Protein AF-A0A973DCL9-F1 (afdb_monomer_lite)

Foldseek 3Di:
DAQQQPLLCVVCVVVVPPVSNVLVVVLRVLVVVVVCVLVPDPDLDPCAVSLVVNLVSLVVNLVVLVPPVVCVVVLVSSLVRLVSSLVRLLVVLPDPNHDLVSSVVSLVVSVVSLCVSPVVCPPVVLVLLQLLLLLLVVVVVEDDDDPPPDPDPDPPPPPPPDPPLPFPDDDPVRSVVSCVVCVVVVVVCVVVSCSHPRDNSSVDPSNSSSVSSVVSSVVSVVVSVVVVVVVVVVVVVD

Radius of gyration: 21.84 Å; chains: 1; bounding box: 60×50×59 Å

Sequence (238 aa):
MNFSAPKLESYFKSTNDSEGIKLLTNLMTSFDNIKNKISILQVPVNVDEKCIDLLTLFKSLNCHLNMDSRLKHSGHKLFSIKNEVLDSLLCLIKLDGISHGIRVEFIKFAFLVLKGTYEDIKFDKLVNDAFIFRFLKKEELIKPGRLVRSRRVPEMHTQINSEKDKSFDPSDDEIEQFFKENRTQFFKLMMSGKAESFKDPMADFNSKKFYHYYLTLEEQRNMMNSSQAEKTYLNVER

pLDDT: mean 77.55, std 16.81, range [32.59, 95.44]

Secondary structure (DSSP, 8-state):
-----HHHHHHHHHHT-HHHHHHHHHHHHHHHHHHHHHHH-SS----HHHHHHHHHHHHHHHHHHHH-HHHHT-HHHHHHHHHHHHHHHHHHHT-TT--HHHHHHHHHHHHHHHHHHSTT--HHHHHHHHHHHHHHHHTT-S--------------------S--------HHHHHHHHHHTHHHHHHHHHTTGGGG---GGGSHHHHHHHHHHHHHHHHHHHHHHHHHHHHHHTT--

Structure (mmCIF, N/CA/C/O backbone):
data_AF-A0A973DCL9-F1
#
_entry.id   AF-A0A973DCL9-F1
#
loop_
_atom_site.group_PDB
_atom_site.id
_atom_site.type_symbol
_atom_site.label_atom_id
_atom_site.label_alt_id
_atom_site.label_comp_id
_atom_site.label_asym_id
_atom_site.label_entity_id
_atom_site.label_seq_id
_atom_site.pdbx_PDB_ins_code
_atom_site.Cartn_x
_atom_site.Cartn_y
_atom_site.Cartn_z
_atom_site.occupancy
_atom_site.B_iso_or_equiv
_atom_site.auth_seq_id
_atom_site.auth_comp_id
_atom_site.auth_asym_id
_atom_site.auth_atom_id
_atom_site.pdbx_PDB_model_num
ATOM 1 N N . MET A 1 1 ? 0.110 -9.093 15.974 1.00 50.56 1 MET A N 1
ATOM 2 C CA . MET A 1 1 ? 0.120 -7.836 15.191 1.00 50.56 1 MET A CA 1
ATOM 3 C C . MET A 1 1 ? -0.025 -6.647 16.129 1.00 50.56 1 MET A C 1
ATOM 5 O O . MET A 1 1 ? -0.857 -6.708 17.029 1.00 50.56 1 MET A O 1
ATOM 9 N N . ASN A 1 2 ? 0.802 -5.614 15.971 1.00 61.59 2 ASN A N 1
ATOM 10 C CA . ASN A 1 2 ? 0.746 -4.374 16.752 1.00 61.59 2 ASN A CA 1
ATOM 11 C C . ASN A 1 2 ? 0.341 -3.227 15.830 1.00 61.59 2 ASN A C 1
ATOM 13 O O . ASN A 1 2 ? 0.657 -3.261 14.644 1.00 61.59 2 ASN A O 1
ATOM 17 N N . PHE A 1 3 ? -0.348 -2.231 16.378 1.00 69.81 3 PHE A N 1
ATOM 18 C CA . PHE A 1 3 ? -0.592 -0.983 15.673 1.00 69.81 3 PHE A CA 1
ATOM 19 C C . PHE A 1 3 ? 0.753 -0.322 15.331 1.00 69.81 3 PHE A C 1
ATOM 21 O O . PHE A 1 3 ? 1.603 -0.162 16.208 1.00 69.81 3 PHE A O 1
ATOM 28 N N . SER A 1 4 ? 0.972 0.008 14.059 1.00 70.81 4 SER A N 1
ATOM 29 C CA . SER A 1 4 ? 2.235 0.577 13.579 1.00 70.81 4 SER A CA 1
ATOM 30 C C . SER A 1 4 ? 2.076 2.088 13.429 1.00 70.81 4 SER A C 1
ATOM 32 O O . SER A 1 4 ? 1.632 2.562 12.387 1.00 70.81 4 SER A O 1
ATOM 34 N N . ALA A 1 5 ? 2.389 2.843 14.487 1.00 75.25 5 ALA A N 1
ATOM 35 C CA . ALA A 1 5 ? 2.323 4.311 14.474 1.00 75.25 5 ALA A CA 1
ATOM 36 C C . ALA A 1 5 ? 3.470 5.086 15.173 1.00 75.25 5 ALA A C 1
ATOM 38 O O . ALA A 1 5 ? 3.241 6.205 15.650 1.00 75.25 5 ALA A O 1
ATOM 39 N N . PRO A 1 6 ? 4.709 4.566 15.270 1.00 75.31 6 PRO A N 1
ATOM 40 C CA . PRO A 1 6 ? 5.781 5.282 15.960 1.00 75.31 6 PRO A CA 1
ATOM 41 C C . PRO A 1 6 ? 6.155 6.619 15.291 1.00 75.31 6 PRO A C 1
ATOM 43 O O . PRO A 1 6 ? 6.503 7.576 15.991 1.00 75.31 6 PRO A O 1
ATOM 46 N N . LYS A 1 7 ? 6.075 6.748 13.958 1.00 79.88 7 LYS A N 1
ATOM 47 C CA . LYS A 1 7 ? 6.357 8.023 13.274 1.00 79.88 7 LYS A CA 1
ATOM 48 C C . LYS A 1 7 ? 5.176 8.980 13.333 1.00 79.88 7 LYS A C 1
ATOM 50 O O . LYS A 1 7 ? 5.409 10.184 13.406 1.00 79.88 7 LYS A O 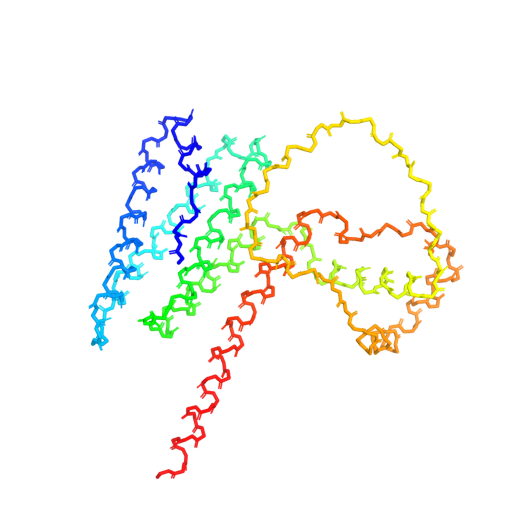1
ATOM 55 N N . LEU A 1 8 ? 3.941 8.481 13.335 1.00 81.38 8 LEU A N 1
ATOM 56 C CA . LEU A 1 8 ? 2.739 9.269 13.635 1.00 81.38 8 LEU A CA 1
ATOM 57 C C . LEU A 1 8 ? 2.839 9.914 15.025 1.00 81.38 8 LEU A C 1
ATOM 59 O O . LEU A 1 8 ? 2.632 11.119 15.166 1.00 81.38 8 LEU A O 1
ATOM 63 N N . GLU A 1 9 ? 3.236 9.143 16.040 1.00 84.06 9 GLU A N 1
ATOM 64 C CA . GLU A 1 9 ? 3.462 9.668 17.389 1.00 84.06 9 GLU A CA 1
ATOM 65 C C . GLU A 1 9 ? 4.573 10.716 17.423 1.00 84.06 9 GLU A C 1
ATOM 67 O O . GLU A 1 9 ? 4.390 11.807 17.967 1.00 84.06 9 GLU A O 1
ATOM 72 N N . SER A 1 10 ? 5.733 10.388 16.845 1.00 84.81 10 SER A N 1
ATOM 73 C CA . SER A 1 10 ? 6.873 11.304 16.776 1.00 84.81 10 SER A CA 1
ATOM 74 C C . SER A 1 10 ? 6.497 12.602 16.058 1.00 84.81 10 SER A C 1
ATOM 76 O O . SER A 1 10 ? 6.871 13.687 16.505 1.00 84.81 10 SER A O 1
ATOM 78 N N . TYR A 1 11 ? 5.700 12.503 14.990 1.00 84.75 11 TYR A N 1
ATOM 79 C CA . TYR A 1 11 ? 5.198 13.648 14.250 1.00 84.75 11 TYR A CA 1
ATOM 80 C C . TYR A 1 11 ? 4.388 14.584 15.141 1.00 84.75 11 TYR A C 1
ATOM 82 O O . TYR A 1 11 ? 4.798 15.733 15.314 1.00 84.75 11 TYR A O 1
ATOM 90 N N . PHE A 1 12 ? 3.293 14.102 15.728 1.00 84.94 12 PHE A N 1
ATOM 91 C CA . PHE A 1 12 ? 2.392 14.960 16.493 1.00 84.94 12 PHE A CA 1
ATOM 92 C C . PHE A 1 12 ? 3.042 15.519 17.764 1.00 84.94 12 PHE A C 1
ATOM 94 O O . PHE A 1 12 ? 2.808 16.675 18.115 1.00 84.94 12 PHE A O 1
ATOM 101 N N . LYS A 1 13 ? 3.936 14.748 18.402 1.00 84.62 13 LYS A N 1
ATOM 102 C CA . LYS A 1 13 ? 4.776 15.236 19.509 1.00 84.62 13 LYS A CA 1
ATOM 103 C C . LYS A 1 13 ? 5.713 16.360 19.049 1.00 84.62 13 LYS A C 1
ATOM 105 O O . LYS A 1 13 ? 5.848 17.358 19.743 1.00 84.62 13 LYS A O 1
ATOM 110 N N . SER A 1 14 ? 6.328 16.239 17.867 1.00 83.81 14 SER A N 1
ATOM 111 C CA . SER A 1 14 ? 7.246 17.262 17.333 1.00 83.81 14 SER A CA 1
ATOM 112 C C . SER A 1 14 ? 6.558 18.562 16.907 1.00 83.81 14 SER A C 1
ATOM 114 O O . SER A 1 14 ? 7.201 19.608 16.865 1.00 83.81 14 SER A O 1
ATOM 116 N N . THR A 1 15 ? 5.268 18.511 16.568 1.00 80.69 15 THR A N 1
ATOM 117 C CA . THR A 1 15 ? 4.502 19.666 16.077 1.00 80.69 15 THR A CA 1
ATOM 118 C C . THR A 1 15 ? 3.613 20.311 17.138 1.00 80.69 15 THR A C 1
ATOM 120 O O . THR A 1 15 ? 2.936 21.289 16.815 1.00 80.69 15 THR A O 1
ATOM 123 N N . ASN A 1 16 ? 3.614 19.789 18.375 1.00 81.00 16 ASN A N 1
ATOM 124 C CA . ASN A 1 16 ? 2.695 20.171 19.456 1.00 81.00 16 ASN A CA 1
ATOM 125 C C . ASN A 1 16 ? 1.224 20.209 18.998 1.00 81.00 16 ASN A C 1
ATOM 127 O O . ASN A 1 16 ? 0.438 21.048 19.436 1.00 81.00 16 ASN A O 1
ATOM 131 N N . ASP A 1 17 ? 0.857 19.315 18.080 1.00 84.81 17 ASP A N 1
ATOM 132 C CA . ASP A 1 17 ? -0.476 19.254 17.490 1.00 84.81 17 ASP A CA 1
ATOM 133 C C . ASP A 1 17 ? -1.425 18.507 18.433 1.00 84.81 17 ASP A C 1
ATOM 135 O O . ASP A 1 17 ? -1.551 17.285 18.380 1.00 84.81 17 ASP A O 1
ATOM 139 N N . SER A 1 18 ? -2.061 19.248 19.342 1.00 86.38 18 SER A N 1
ATOM 140 C CA . SER A 1 18 ? -2.923 18.684 20.386 1.00 86.38 18 SER A CA 1
ATOM 141 C C . SER A 1 18 ? -4.104 17.884 19.827 1.00 86.38 18 SER A C 1
ATOM 143 O O . SER A 1 18 ? -4.483 16.866 20.412 1.00 86.38 18 SER A O 1
ATOM 145 N N . GLU A 1 19 ? -4.659 18.298 18.687 1.00 87.44 19 GLU A N 1
ATOM 146 C CA . GLU A 1 19 ? -5.751 17.596 18.015 1.00 87.44 19 GLU A CA 1
ATOM 147 C C . GLU A 1 19 ? -5.263 16.284 17.393 1.00 87.44 19 GLU A C 1
ATOM 149 O O . GLU A 1 19 ? -5.849 15.227 17.639 1.00 87.44 19 GLU A O 1
ATOM 154 N N . GLY A 1 20 ? -4.133 16.322 16.683 1.00 85.75 20 GLY A N 1
ATOM 155 C CA . GLY A 1 20 ? -3.483 15.132 16.140 1.00 85.75 20 GLY A CA 1
ATOM 156 C C . GLY A 1 20 ? -3.075 14.117 17.217 1.00 85.75 20 GLY A C 1
ATOM 157 O O . GLY A 1 20 ? -3.343 12.922 17.073 1.00 85.75 20 GLY A O 1
ATOM 158 N N . ILE A 1 21 ? -2.513 14.585 18.341 1.00 86.56 21 ILE A N 1
ATOM 159 C CA . ILE A 1 21 ? -2.184 13.744 19.509 1.00 86.56 21 ILE A CA 1
ATOM 160 C C . ILE A 1 21 ? -3.449 13.068 20.054 1.00 86.56 21 ILE A C 1
ATOM 162 O O . ILE A 1 21 ? -3.443 11.861 20.313 1.00 86.56 21 ILE A O 1
ATOM 166 N N . LYS A 1 22 ? -4.543 13.823 20.216 1.00 90.00 22 LYS A N 1
ATOM 167 C CA . LYS A 1 22 ? -5.816 13.297 20.727 1.00 90.00 22 LYS A CA 1
ATOM 168 C C . LYS A 1 22 ? -6.405 12.244 19.788 1.00 90.00 22 LYS A C 1
ATOM 170 O O . LYS A 1 22 ? -6.812 11.179 20.252 1.00 90.00 22 LYS A O 1
ATOM 175 N N . LEU A 1 23 ? -6.420 12.513 18.481 1.00 89.06 23 LEU A N 1
ATOM 176 C CA . LEU A 1 23 ? -6.890 11.566 17.467 1.00 89.06 23 LEU A CA 1
ATOM 177 C C . LEU A 1 23 ? -6.081 10.268 17.501 1.00 89.06 23 LEU A C 1
ATOM 179 O O . LEU A 1 23 ? -6.668 9.188 17.552 1.00 89.06 23 LEU A O 1
ATOM 183 N N . LEU A 1 24 ? -4.750 10.367 17.531 1.00 87.38 24 LEU A N 1
ATOM 184 C CA . LEU A 1 24 ? -3.876 9.199 17.564 1.00 87.38 24 LEU A CA 1
ATOM 185 C C . LEU A 1 24 ? -4.068 8.375 18.843 1.00 87.38 24 LEU A C 1
ATOM 187 O O . LEU A 1 24 ? -4.201 7.157 18.771 1.00 87.38 24 LEU A O 1
ATOM 191 N N . THR A 1 25 ? -4.158 9.034 19.998 1.00 87.00 25 THR A N 1
ATOM 192 C CA . THR A 1 25 ? -4.368 8.362 21.292 1.00 87.00 25 THR A CA 1
ATOM 193 C C . THR A 1 25 ? -5.691 7.593 21.314 1.00 87.00 25 THR A C 1
ATOM 195 O O . THR A 1 25 ? -5.734 6.430 21.724 1.00 87.00 25 THR A O 1
ATOM 198 N N . ASN A 1 26 ? -6.770 8.212 20.821 1.00 89.06 26 ASN A N 1
ATOM 199 C CA . ASN A 1 26 ? -8.079 7.566 20.719 1.00 89.06 26 ASN A CA 1
ATOM 200 C C . ASN A 1 26 ? -8.044 6.360 19.776 1.00 89.06 26 ASN A C 1
ATOM 202 O O . ASN A 1 26 ? -8.653 5.328 20.063 1.00 89.06 26 ASN A O 1
ATOM 206 N N . LEU A 1 27 ? -7.322 6.486 18.662 1.00 89.69 27 LEU A N 1
ATOM 207 C CA . LEU A 1 27 ? -7.183 5.438 17.661 1.00 89.69 27 LEU A CA 1
ATOM 208 C C . LEU A 1 27 ? -6.406 4.241 18.229 1.00 89.69 27 LEU A C 1
ATOM 210 O O . LEU A 1 27 ? -6.905 3.118 18.164 1.00 89.69 27 LEU A O 1
ATOM 214 N N . MET A 1 28 ? -5.256 4.478 18.865 1.00 87.50 28 MET A N 1
ATOM 215 C CA . MET A 1 28 ? -4.457 3.437 19.524 1.00 87.50 28 MET A CA 1
ATOM 216 C C . MET A 1 28 ? -5.263 2.698 20.596 1.00 87.50 28 MET A C 1
ATOM 218 O O . MET A 1 28 ? -5.363 1.474 20.568 1.00 87.50 28 MET A O 1
ATOM 222 N N . THR A 1 29 ? -5.924 3.448 21.482 1.00 87.31 29 THR A N 1
ATOM 223 C CA . THR A 1 29 ? -6.753 2.878 22.555 1.00 87.31 29 THR A CA 1
ATOM 224 C C . THR A 1 29 ? -7.887 2.019 21.987 1.00 87.31 29 THR A C 1
ATOM 226 O O . THR A 1 29 ? -8.167 0.927 22.480 1.00 87.31 29 THR A O 1
ATOM 229 N N . SER A 1 30 ? -8.541 2.489 20.922 1.00 86.81 30 SER A N 1
ATOM 230 C CA . SER A 1 30 ? -9.629 1.757 20.264 1.00 86.81 30 SER A CA 1
ATOM 231 C C . SER A 1 30 ? -9.131 0.485 19.576 1.00 86.81 30 SER A C 1
ATOM 233 O O . SER A 1 30 ? -9.778 -0.558 19.688 1.00 86.81 30 SER A O 1
ATOM 235 N N . PHE A 1 31 ? -7.969 0.540 18.919 1.00 86.62 31 PHE A N 1
ATOM 236 C CA . PHE A 1 31 ? -7.334 -0.627 18.308 1.00 86.62 31 PHE A CA 1
ATOM 237 C C . PHE A 1 31 ? -7.015 -1.699 19.357 1.00 86.62 31 PHE A C 1
ATOM 239 O O . PHE A 1 31 ? -7.420 -2.852 19.196 1.00 86.62 31 PHE A O 1
ATOM 246 N N . ASP A 1 32 ? -6.352 -1.322 20.454 1.00 85.19 32 ASP A N 1
ATOM 247 C CA . ASP A 1 32 ? -5.985 -2.258 21.520 1.00 85.19 32 ASP A CA 1
ATOM 248 C C . ASP A 1 32 ? -7.223 -2.872 22.178 1.00 85.19 32 ASP A C 1
ATOM 250 O O . ASP A 1 32 ? -7.272 -4.079 22.418 1.00 85.19 32 ASP A O 1
ATOM 254 N N . ASN A 1 33 ? -8.278 -2.080 22.381 1.00 85.62 33 ASN A N 1
ATOM 255 C CA . ASN A 1 33 ? -9.552 -2.574 22.899 1.00 85.62 33 ASN A CA 1
ATOM 256 C C . ASN A 1 33 ? -10.195 -3.630 21.988 1.00 85.62 33 ASN A C 1
ATOM 258 O O . ASN A 1 33 ? -10.719 -4.628 22.490 1.00 85.62 33 ASN A O 1
ATOM 262 N N . ILE A 1 34 ? -10.176 -3.434 20.666 1.00 84.25 34 ILE A N 1
ATOM 263 C CA . ILE A 1 34 ? -10.719 -4.404 19.703 1.00 84.25 34 ILE A CA 1
ATOM 264 C C . ILE A 1 34 ? -9.850 -5.660 19.676 1.00 84.25 34 ILE A C 1
ATOM 266 O O . ILE A 1 34 ? -10.368 -6.764 19.850 1.00 84.25 34 ILE A O 1
ATOM 270 N N . LYS A 1 35 ? -8.530 -5.497 19.544 1.00 83.06 35 LYS A N 1
ATOM 271 C CA . LYS A 1 35 ? -7.568 -6.603 19.534 1.00 83.06 35 LYS A CA 1
ATOM 272 C C . LYS A 1 35 ? -7.686 -7.466 20.791 1.00 83.06 35 LYS A C 1
ATOM 274 O O . LYS A 1 35 ? -7.737 -8.691 20.686 1.00 83.06 35 LYS A O 1
ATOM 279 N N . ASN A 1 36 ? -7.784 -6.848 21.967 1.00 83.19 36 ASN A N 1
ATOM 280 C CA . ASN A 1 36 ? -7.932 -7.562 23.232 1.00 83.19 36 ASN A CA 1
ATOM 281 C C . ASN A 1 36 ? -9.277 -8.293 23.303 1.00 83.19 36 ASN A C 1
ATOM 283 O O . ASN A 1 36 ? -9.312 -9.457 23.690 1.00 83.19 36 ASN A O 1
ATOM 287 N N . LYS A 1 37 ? -10.382 -7.662 22.879 1.00 81.00 37 LYS A N 1
ATOM 288 C CA . LYS A 1 37 ? -11.709 -8.306 22.885 1.00 81.00 37 LYS A CA 1
ATOM 289 C C . LYS A 1 37 ? -11.774 -9.531 21.979 1.00 81.00 37 LYS A C 1
ATOM 291 O O . LYS A 1 37 ? -12.338 -10.536 22.392 1.00 81.00 37 LYS A O 1
ATOM 296 N N . ILE A 1 38 ? -11.170 -9.449 20.797 1.00 79.56 38 ILE A N 1
ATOM 297 C CA . ILE A 1 38 ? -11.054 -10.576 19.864 1.00 79.56 38 ILE A CA 1
ATOM 298 C C . ILE A 1 38 ? -10.168 -11.684 20.456 1.00 79.56 38 ILE A C 1
ATOM 300 O O . ILE A 1 38 ? -10.488 -12.858 20.326 1.00 79.56 38 ILE A O 1
ATOM 304 N N . SER A 1 39 ? -9.073 -11.323 21.134 1.00 75.62 39 SER A N 1
ATOM 305 C CA . SER A 1 39 ? -8.103 -12.300 21.658 1.00 75.62 39 SER A CA 1
ATOM 306 C C . SER A 1 39 ? -8.568 -13.031 22.925 1.00 75.62 39 SER A C 1
ATOM 308 O O . SER A 1 39 ? -8.162 -14.166 23.154 1.00 75.62 39 SER A O 1
ATOM 310 N N . ILE A 1 40 ? -9.370 -12.384 23.780 1.00 69.06 40 ILE A N 1
ATOM 311 C CA . ILE A 1 40 ? -9.738 -12.902 25.113 1.00 69.06 40 ILE A CA 1
ATOM 312 C C . ILE A 1 40 ? -10.982 -13.803 25.061 1.00 69.06 40 ILE A C 1
ATOM 314 O O . ILE A 1 40 ? -11.144 -14.680 25.908 1.00 69.06 40 ILE A O 1
ATOM 318 N N . LEU A 1 41 ? -11.878 -13.602 24.093 1.00 56.88 41 LEU A N 1
ATOM 319 C CA . LEU A 1 41 ? -13.184 -14.257 24.073 1.00 56.88 41 LEU A CA 1
ATOM 320 C C . LEU A 1 41 ? -13.235 -15.316 22.963 1.00 56.88 41 LEU A C 1
ATOM 322 O O . LEU A 1 41 ? -13.304 -14.993 21.786 1.00 56.88 41 LEU A O 1
ATOM 326 N N . GLN A 1 42 ? -13.270 -16.597 23.353 1.00 55.16 42 GLN A N 1
ATOM 327 C CA . GLN A 1 42 ? -13.531 -17.744 22.459 1.00 55.16 42 GLN A CA 1
ATOM 328 C C . GLN A 1 42 ? -14.963 -17.756 21.873 1.00 55.16 42 GLN A C 1
ATOM 330 O O . GLN A 1 42 ? -15.331 -18.667 21.135 1.00 55.16 42 GLN A O 1
ATOM 335 N N . VAL A 1 43 ? -15.781 -16.754 22.206 1.00 56.28 43 VAL A N 1
ATOM 336 C CA . VAL A 1 43 ? -17.146 -16.545 21.709 1.00 56.28 43 VAL A CA 1
ATOM 337 C C . VAL A 1 43 ? -17.111 -15.360 20.741 1.00 56.28 43 VAL A C 1
ATOM 339 O O . VAL A 1 43 ? -16.453 -14.371 21.065 1.00 56.28 43 VAL A O 1
ATOM 342 N N . PRO A 1 44 ? -17.808 -15.396 19.589 1.00 56.94 44 PRO A N 1
ATOM 343 C CA . PRO A 1 44 ? -17.839 -14.273 18.657 1.00 56.94 44 PRO A CA 1
ATOM 344 C C . PRO A 1 44 ? -18.427 -13.029 19.335 1.00 56.94 44 PRO A C 1
ATOM 346 O O . PRO A 1 44 ? -19.637 -12.898 19.515 1.00 56.94 44 PRO A O 1
ATOM 349 N N . VAL A 1 45 ? -17.551 -12.109 19.735 1.00 63.34 45 VAL A N 1
ATOM 350 C CA . VAL A 1 45 ? -17.938 -10.801 20.258 1.00 63.34 45 VAL A CA 1
ATOM 351 C C . VAL A 1 45 ? -18.246 -9.914 19.073 1.00 63.34 45 VAL A C 1
ATOM 353 O O . VAL A 1 45 ? -17.371 -9.655 18.249 1.00 63.34 45 VAL A O 1
ATOM 356 N N . ASN A 1 46 ? -19.467 -9.391 19.015 1.00 70.75 46 ASN A N 1
ATOM 357 C CA . ASN A 1 46 ? -19.772 -8.338 18.064 1.00 70.75 46 ASN A CA 1
ATOM 358 C C . ASN A 1 46 ? -18.947 -7.083 18.424 1.00 70.75 46 ASN A C 1
ATOM 360 O O . ASN A 1 46 ? -19.146 -6.443 19.463 1.00 70.75 46 ASN A O 1
ATOM 364 N N . VAL A 1 47 ? -17.963 -6.772 17.580 1.00 81.50 47 VAL A N 1
ATOM 365 C CA . VAL A 1 47 ? -17.105 -5.584 17.681 1.00 81.50 47 VAL A CA 1
ATOM 366 C C . VAL A 1 47 ? -17.429 -4.550 16.604 1.00 81.50 47 VAL A C 1
ATOM 368 O O . VAL A 1 47 ? -16.710 -3.561 16.495 1.00 81.50 47 VAL A O 1
ATOM 371 N N . ASP A 1 48 ? -18.520 -4.735 15.859 1.00 82.19 48 ASP A N 1
ATOM 372 C CA . ASP A 1 48 ? -18.832 -3.972 14.654 1.00 82.19 48 ASP A CA 1
ATOM 373 C C . ASP A 1 48 ? -18.913 -2.467 14.914 1.00 82.19 48 ASP A C 1
ATOM 375 O O . ASP A 1 48 ? -18.229 -1.693 14.250 1.00 82.19 48 ASP A O 1
ATOM 379 N N . GLU A 1 49 ? -19.653 -2.047 15.942 1.00 83.31 49 GLU A N 1
ATOM 380 C CA . GLU A 1 49 ? -19.748 -0.632 16.333 1.00 83.31 49 GLU A CA 1
ATOM 381 C C . GLU A 1 49 ? -18.369 -0.026 16.631 1.00 83.31 49 GLU A C 1
ATOM 383 O O . GLU A 1 49 ? -18.031 1.043 16.133 1.00 83.31 49 GLU A O 1
ATOM 388 N N . LYS A 1 50 ? -17.509 -0.760 17.350 1.00 87.06 50 LYS A N 1
ATOM 389 C CA . LYS A 1 50 ? -16.151 -0.291 17.674 1.00 87.06 50 LYS A CA 1
ATOM 390 C C . LYS A 1 50 ? -15.277 -0.205 16.432 1.00 87.06 50 LYS A C 1
ATOM 392 O O . LYS A 1 50 ? -14.433 0.680 16.330 1.00 87.06 50 LYS A O 1
ATOM 397 N N . CYS A 1 51 ? -15.454 -1.129 15.494 1.00 87.88 51 CYS A N 1
ATOM 398 C CA . CYS A 1 51 ? -14.755 -1.090 14.221 1.00 87.88 51 CYS A CA 1
ATOM 399 C C . CYS A 1 51 ? -15.236 0.082 13.347 1.00 87.88 51 CYS A C 1
ATOM 401 O O . CYS A 1 51 ? -14.413 0.683 12.659 1.00 87.88 51 CYS A O 1
ATOM 403 N N . ILE A 1 52 ? -16.523 0.447 13.395 1.00 87.81 52 ILE A N 1
ATOM 404 C CA . ILE A 1 52 ? -17.071 1.633 12.714 1.00 87.81 52 ILE A CA 1
ATOM 405 C C . ILE A 1 52 ? -16.497 2.919 13.322 1.00 87.81 52 ILE A C 1
ATOM 407 O O . ILE A 1 52 ? -16.030 3.793 12.583 1.00 87.81 52 ILE A O 1
ATOM 411 N N . ASP A 1 53 ? -16.463 3.019 14.651 1.00 88.94 53 ASP A N 1
ATOM 412 C CA . ASP A 1 53 ? -15.839 4.145 15.353 1.00 88.94 53 ASP A CA 1
ATOM 413 C C . ASP A 1 53 ? -14.359 4.261 14.980 1.00 88.94 53 ASP A C 1
ATOM 415 O O . ASP A 1 53 ? -13.868 5.338 14.635 1.00 88.94 53 ASP A O 1
ATOM 419 N N . LEU A 1 54 ? -13.652 3.129 14.957 1.00 90.44 54 LEU A N 1
ATOM 420 C CA . LEU A 1 54 ? -12.250 3.081 14.570 1.00 90.44 54 LEU A CA 1
ATOM 421 C C . LEU A 1 54 ? -12.044 3.523 13.116 1.00 90.44 54 LEU A C 1
ATOM 423 O O . LEU A 1 54 ? -11.164 4.340 12.849 1.00 90.44 54 LEU A O 1
ATOM 427 N N . LEU A 1 55 ? -12.872 3.057 12.177 1.00 92.06 55 LEU A N 1
ATOM 428 C CA . LEU A 1 55 ? -12.827 3.507 10.782 1.00 92.06 55 LEU A CA 1
ATOM 429 C C . LEU A 1 55 ? -13.044 5.022 10.675 1.00 92.06 55 LEU A C 1
ATOM 431 O O . LEU A 1 55 ? -12.386 5.692 9.877 1.00 92.06 55 LEU A O 1
ATOM 435 N N . THR A 1 56 ? -13.940 5.571 11.492 1.00 92.81 56 THR A N 1
ATOM 436 C CA . THR A 1 56 ? -14.191 7.014 11.561 1.00 92.81 56 THR A CA 1
ATOM 437 C C . THR A 1 56 ? -12.961 7.761 12.072 1.00 92.81 56 THR A C 1
ATOM 439 O O . THR A 1 56 ? -12.565 8.755 11.466 1.00 92.81 56 THR A O 1
ATOM 442 N N . LEU A 1 57 ? -12.280 7.248 13.102 1.00 92.81 57 LEU A N 1
ATOM 443 C CA . LEU A 1 57 ? -11.016 7.813 13.590 1.00 92.81 57 LEU A CA 1
ATOM 444 C C . LEU A 1 57 ? -9.923 7.798 12.513 1.00 92.81 57 LEU A C 1
ATOM 446 O O . LEU A 1 57 ? -9.231 8.800 12.338 1.00 92.81 57 LEU A O 1
ATOM 450 N N . PHE A 1 58 ? -9.798 6.713 11.746 1.00 92.81 58 PHE A N 1
ATOM 451 C CA . PHE A 1 58 ? -8.865 6.644 10.616 1.00 92.81 58 PHE A CA 1
ATOM 452 C C . PHE A 1 58 ? -9.185 7.660 9.519 1.00 92.81 58 PHE A C 1
ATOM 454 O O . PHE A 1 58 ? -8.276 8.311 8.998 1.00 92.81 58 PHE A O 1
ATOM 461 N N . LYS A 1 59 ? -10.466 7.822 9.169 1.00 93.88 59 LYS A N 1
ATOM 462 C CA . LYS A 1 59 ? -10.918 8.829 8.199 1.00 93.88 59 LYS A CA 1
ATOM 463 C C . LYS A 1 59 ? -10.587 10.239 8.680 1.00 93.88 59 LYS A C 1
ATOM 465 O O . LYS A 1 59 ? -9.974 10.996 7.929 1.00 93.88 59 LYS A O 1
ATOM 470 N N . SER A 1 60 ? -10.907 10.558 9.933 1.00 92.06 60 SER A N 1
ATOM 471 C CA . SER A 1 60 ? -10.598 11.853 10.548 1.00 92.06 60 SER A CA 1
ATOM 472 C C . SER A 1 60 ? -9.097 12.127 10.581 1.00 92.06 60 SER A C 1
ATOM 474 O O . SER A 1 60 ? -8.666 13.194 10.152 1.00 92.06 60 SER A O 1
ATOM 476 N N . LEU A 1 61 ? -8.286 11.144 10.985 1.00 90.56 61 LEU A N 1
ATOM 477 C CA . LEU A 1 61 ? -6.827 11.250 10.961 1.00 90.56 61 LEU A CA 1
ATOM 478 C C . LEU A 1 61 ? -6.311 11.515 9.540 1.00 90.56 61 LEU A C 1
ATOM 480 O O . LEU A 1 61 ? -5.492 12.404 9.324 1.00 90.56 61 LEU A O 1
ATOM 484 N N . ASN A 1 62 ? -6.803 10.773 8.548 1.00 90.69 62 ASN A N 1
ATOM 485 C CA . ASN A 1 62 ? -6.388 10.942 7.160 1.00 90.69 62 ASN A CA 1
ATOM 486 C C . ASN A 1 62 ? -6.746 12.330 6.606 1.00 90.69 62 ASN A C 1
ATOM 488 O O . ASN A 1 62 ? -5.924 12.924 5.903 1.00 90.69 62 ASN A O 1
ATOM 492 N N . CYS A 1 63 ? -7.935 12.843 6.937 1.00 89.62 63 CYS A N 1
ATOM 493 C CA . CYS A 1 63 ? -8.368 14.198 6.601 1.00 89.62 63 CYS A CA 1
ATOM 494 C C . CYS A 1 63 ? -7.480 15.252 7.267 1.00 89.62 63 CYS A C 1
ATOM 496 O O . CYS A 1 63 ? -6.982 16.135 6.573 1.00 89.62 63 CYS A O 1
ATOM 498 N N . HIS A 1 64 ? -7.217 15.116 8.569 1.00 88.62 64 HIS A N 1
ATOM 499 C CA . HIS A 1 64 ? -6.337 16.014 9.322 1.00 88.62 64 HIS A CA 1
ATOM 500 C C . HIS A 1 64 ? -4.948 16.107 8.683 1.00 88.62 64 HIS A C 1
ATOM 502 O O . HIS A 1 64 ? -4.472 17.189 8.346 1.00 88.62 64 HIS A O 1
ATOM 508 N N . LEU A 1 65 ? -4.344 14.953 8.380 1.00 87.12 65 LEU A N 1
ATOM 509 C CA . LEU A 1 65 ? -3.047 14.873 7.703 1.00 87.12 65 LEU A CA 1
ATOM 510 C C . LEU A 1 65 ? -3.055 15.512 6.303 1.00 87.12 65 LEU A C 1
ATOM 512 O O . LEU A 1 65 ? -2.042 16.057 5.876 1.00 87.12 65 LEU A O 1
ATOM 516 N N . ASN A 1 66 ? -4.177 15.443 5.578 1.00 85.38 66 ASN A N 1
ATOM 517 C CA . ASN A 1 66 ? -4.322 16.073 4.260 1.00 85.38 66 ASN A CA 1
ATOM 518 C C . ASN A 1 66 ? -4.524 17.592 4.342 1.00 85.38 66 ASN A C 1
ATOM 520 O O . ASN A 1 66 ? -4.251 18.294 3.366 1.00 85.38 66 ASN A O 1
ATOM 524 N N . MET A 1 67 ? -5.034 18.104 5.462 1.00 85.38 67 MET A N 1
ATOM 525 C CA . MET A 1 67 ? -5.238 19.537 5.675 1.00 85.38 67 MET A CA 1
ATOM 526 C C . MET A 1 67 ? -4.005 20.225 6.263 1.00 85.38 67 MET A C 1
ATOM 528 O O . MET A 1 67 ? -3.810 21.411 5.999 1.00 85.38 67 MET A O 1
ATOM 532 N N . ASP A 1 68 ? -3.144 19.497 6.981 1.00 80.94 68 ASP A N 1
ATOM 533 C CA . ASP A 1 68 ? -1.934 20.068 7.574 1.00 80.94 68 ASP A CA 1
ATOM 534 C C . ASP A 1 68 ? -0.958 20.561 6.491 1.00 80.94 68 ASP A C 1
ATOM 536 O O . ASP A 1 68 ? -0.260 19.801 5.809 1.00 80.94 68 ASP A O 1
ATOM 540 N N . SER A 1 69 ? -0.897 21.883 6.334 1.00 71.62 69 SER A N 1
ATOM 541 C CA . SER A 1 69 ? -0.040 22.544 5.355 1.00 71.62 69 SER A CA 1
ATOM 542 C C . SER A 1 69 ? 1.441 22.265 5.608 1.00 71.62 69 SER A C 1
ATOM 544 O O . SER A 1 69 ? 2.204 22.178 4.645 1.00 71.62 69 SER A O 1
ATOM 546 N N . ARG A 1 70 ? 1.861 22.034 6.861 1.00 72.44 70 ARG A N 1
ATOM 547 C CA . ARG A 1 70 ? 3.260 21.730 7.213 1.00 72.44 70 ARG A CA 1
ATOM 548 C C . ARG A 1 70 ? 3.710 20.409 6.595 1.00 72.44 70 ARG A C 1
ATOM 550 O O . ARG A 1 70 ? 4.857 20.286 6.170 1.00 72.44 70 ARG A O 1
ATOM 557 N N . LEU A 1 71 ? 2.797 19.443 6.491 1.00 70.06 71 LEU A N 1
ATOM 558 C CA . LEU A 1 71 ? 3.054 18.168 5.828 1.00 70.06 71 LEU A CA 1
ATOM 559 C C . LEU A 1 71 ? 3.111 18.306 4.310 1.00 70.06 71 LEU A C 1
ATOM 561 O O . LEU A 1 71 ? 3.969 17.686 3.687 1.00 70.06 71 LEU A O 1
ATOM 565 N N . LYS A 1 72 ? 2.277 19.165 3.713 1.00 66.31 72 LYS A N 1
ATOM 566 C CA . LYS A 1 72 ? 2.322 19.421 2.261 1.00 66.31 72 LYS A CA 1
ATOM 567 C C . LYS A 1 72 ? 3.673 19.970 1.803 1.00 66.31 72 LYS A C 1
ATOM 569 O O . LYS A 1 72 ? 4.146 19.609 0.733 1.00 66.31 72 LYS A O 1
ATOM 574 N N . HIS A 1 73 ? 4.317 20.794 2.632 1.00 61.53 73 HIS A N 1
ATOM 575 C CA . HIS A 1 73 ? 5.643 21.354 2.340 1.00 61.53 73 HIS A CA 1
ATOM 576 C C . HIS A 1 73 ? 6.778 20.337 2.559 1.00 61.53 73 HIS A C 1
ATOM 578 O O . HIS A 1 73 ? 7.886 20.528 2.067 1.00 61.53 73 HIS A O 1
ATOM 584 N N . SER A 1 74 ? 6.509 19.236 3.268 1.00 67.56 74 SER A N 1
ATOM 585 C CA . SER A 1 74 ? 7.456 18.155 3.539 1.00 67.56 74 SER A CA 1
ATOM 586 C C . SER A 1 74 ? 6.929 16.838 2.966 1.00 67.56 74 SER A C 1
ATOM 588 O O . SER A 1 74 ? 6.566 15.918 3.703 1.00 67.56 74 SER A O 1
ATOM 590 N N . GLY A 1 75 ? 6.895 16.742 1.631 1.00 69.44 75 GLY A N 1
ATOM 591 C CA . GLY A 1 75 ? 6.326 15.594 0.911 1.00 69.44 75 GLY A CA 1
ATOM 592 C C . GLY A 1 75 ? 6.849 14.236 1.398 1.00 69.44 75 GLY A C 1
ATOM 593 O O . GLY A 1 75 ? 6.065 13.316 1.610 1.00 69.44 75 GLY A O 1
ATOM 594 N N . HIS A 1 76 ? 8.146 14.128 1.708 1.00 74.62 76 HIS A N 1
ATOM 595 C CA . HIS A 1 76 ? 8.734 12.900 2.261 1.00 74.62 76 HIS A CA 1
ATOM 596 C C . HIS A 1 76 ? 8.184 12.534 3.656 1.00 74.62 76 HIS A C 1
ATOM 598 O O . HIS A 1 76 ? 7.990 11.357 3.968 1.00 74.62 76 HIS A O 1
ATOM 604 N N . LYS A 1 77 ? 7.912 13.527 4.515 1.00 78.31 77 LYS A N 1
ATOM 605 C CA . LYS A 1 77 ? 7.363 13.301 5.861 1.00 78.31 77 LYS A CA 1
ATOM 606 C C . LYS A 1 77 ? 5.896 12.881 5.786 1.00 78.31 77 LYS A C 1
ATOM 608 O O . LYS A 1 77 ? 5.527 11.902 6.430 1.00 78.31 77 LYS A O 1
ATOM 613 N N . LEU A 1 78 ? 5.096 13.560 4.958 1.00 79.75 78 LEU A N 1
ATOM 614 C CA . LEU A 1 78 ? 3.704 13.183 4.688 1.00 79.75 78 LEU A CA 1
ATOM 615 C C . LEU A 1 78 ? 3.620 11.750 4.158 1.00 79.75 78 LEU A C 1
ATOM 617 O O . LEU A 1 78 ? 2.867 10.939 4.688 1.00 79.75 78 LEU A O 1
ATOM 621 N N . PHE A 1 79 ? 4.455 11.424 3.174 1.00 82.56 79 PHE A N 1
ATOM 622 C CA . PHE A 1 79 ? 4.537 10.094 2.589 1.00 82.56 79 PHE A CA 1
ATOM 623 C C . PHE A 1 79 ? 4.871 9.016 3.631 1.00 82.56 79 PHE A C 1
ATOM 625 O O . PHE A 1 79 ? 4.183 8.000 3.730 1.00 82.56 79 PHE A O 1
ATOM 632 N N . SER A 1 80 ? 5.883 9.248 4.477 1.00 82.69 80 SER A N 1
ATOM 633 C CA . SER A 1 80 ? 6.227 8.286 5.530 1.00 82.69 80 SER A CA 1
ATOM 634 C C . SER A 1 80 ? 5.119 8.115 6.571 1.00 82.69 80 SER A C 1
ATOM 636 O O . SER A 1 80 ? 4.978 7.014 7.095 1.00 82.69 80 SER A O 1
ATOM 638 N N . ILE A 1 81 ? 4.374 9.172 6.898 1.00 84.94 81 ILE A N 1
ATOM 639 C CA . ILE A 1 81 ? 3.258 9.111 7.851 1.00 84.94 81 ILE A CA 1
ATOM 640 C C . ILE A 1 81 ? 2.074 8.350 7.245 1.00 84.94 81 ILE A C 1
ATOM 642 O O . ILE A 1 81 ? 1.471 7.511 7.908 1.00 84.94 81 ILE A O 1
ATOM 646 N N . LYS A 1 82 ? 1.755 8.596 5.972 1.00 87.12 82 LYS A N 1
ATOM 647 C CA . LYS A 1 82 ? 0.682 7.887 5.267 1.00 87.12 82 LYS A CA 1
ATOM 648 C C . LYS A 1 82 ? 0.951 6.389 5.131 1.00 87.12 82 LYS A C 1
ATOM 650 O O . LYS A 1 82 ? 0.017 5.604 5.260 1.00 87.12 82 LYS A O 1
ATOM 655 N N . ASN A 1 83 ? 2.209 5.988 4.947 1.00 87.00 83 ASN A N 1
ATOM 656 C CA . ASN A 1 83 ? 2.578 4.571 4.968 1.00 87.00 83 ASN A CA 1
ATOM 657 C C . ASN A 1 83 ? 2.285 3.907 6.324 1.00 87.00 83 ASN A C 1
ATOM 659 O O . ASN A 1 83 ? 1.781 2.793 6.343 1.00 87.00 83 ASN A O 1
ATOM 663 N N . GLU A 1 84 ? 2.485 4.595 7.454 1.00 85.94 84 GLU A N 1
ATOM 664 C CA . GLU A 1 84 ? 2.100 4.039 8.765 1.00 85.94 84 GLU A CA 1
ATOM 665 C C . GLU A 1 84 ? 0.582 3.914 8.937 1.00 85.94 84 GLU A C 1
ATOM 667 O O . GLU A 1 84 ? 0.094 2.946 9.524 1.00 85.94 84 GLU A O 1
ATOM 672 N N . VAL A 1 85 ? -0.183 4.858 8.378 1.00 88.75 85 VAL A N 1
ATOM 673 C CA . VAL A 1 85 ? -1.646 4.737 8.314 1.00 88.75 85 VAL A CA 1
ATOM 674 C C . VAL A 1 85 ? -2.038 3.491 7.511 1.00 88.75 85 VAL A C 1
ATOM 676 O O . VAL A 1 85 ? -2.900 2.735 7.957 1.00 88.75 85 VAL A O 1
ATOM 679 N N . LEU A 1 86 ? -1.390 3.240 6.368 1.00 90.75 86 LEU A N 1
ATOM 680 C CA . LEU A 1 86 ? -1.621 2.044 5.548 1.00 90.75 86 LEU A CA 1
ATOM 681 C C . LEU A 1 86 ? -1.250 0.748 6.279 1.00 90.75 86 LEU A C 1
ATOM 683 O O . LEU A 1 86 ? -2.062 -0.175 6.301 1.00 90.75 86 LEU A O 1
ATOM 687 N N . ASP A 1 87 ? -0.083 0.688 6.922 1.00 89.06 87 ASP A N 1
ATOM 688 C CA . ASP A 1 87 ? 0.351 -0.473 7.717 1.00 89.06 87 ASP A CA 1
ATOM 689 C C . ASP A 1 87 ? -0.650 -0.801 8.828 1.00 89.06 87 ASP A C 1
ATOM 691 O O . ASP A 1 87 ? -1.015 -1.958 9.056 1.00 89.06 87 ASP A O 1
ATOM 695 N N . SER A 1 88 ? -1.136 0.239 9.500 1.00 88.12 88 SER A N 1
ATOM 696 C CA . SER A 1 88 ? -2.125 0.124 10.564 1.00 88.12 88 SER A CA 1
ATOM 697 C C . SER A 1 88 ? -3.486 -0.365 10.062 1.00 88.12 88 SER A C 1
ATOM 699 O O . SER A 1 88 ? -4.105 -1.225 10.695 1.00 88.12 88 SER A O 1
ATOM 701 N N . LEU A 1 89 ? -3.943 0.134 8.909 1.00 91.12 89 LEU A N 1
ATOM 702 C CA . LEU A 1 89 ? -5.162 -0.349 8.253 1.00 91.12 89 LEU A CA 1
ATOM 703 C C . LEU A 1 89 ? -5.024 -1.816 7.831 1.00 91.12 89 LEU A C 1
ATOM 705 O O . LEU A 1 89 ? -5.939 -2.602 8.066 1.00 91.12 89 LEU A O 1
ATOM 709 N N . LEU A 1 90 ? -3.879 -2.211 7.267 1.00 89.56 90 LEU A N 1
ATOM 710 C CA . LEU A 1 90 ? -3.614 -3.604 6.900 1.00 89.56 90 LEU A CA 1
ATOM 711 C C . LEU A 1 90 ? -3.627 -4.534 8.112 1.00 89.56 90 LEU A C 1
ATOM 713 O O . LEU A 1 90 ? -4.193 -5.624 8.035 1.00 89.56 90 LEU A O 1
ATOM 717 N N . CYS A 1 91 ? -3.048 -4.102 9.234 1.00 86.06 91 CYS A N 1
ATOM 718 C CA . CYS A 1 91 ? -3.098 -4.852 10.484 1.00 86.06 91 CYS A CA 1
ATOM 719 C C . CYS A 1 91 ? -4.543 -5.104 10.936 1.00 86.06 91 CYS A C 1
ATOM 721 O O . CYS A 1 91 ? -4.845 -6.219 11.345 1.00 86.06 91 CYS A O 1
ATOM 723 N N . LEU A 1 92 ? -5.439 -4.115 10.824 1.00 84.88 92 LEU A N 1
ATOM 724 C CA . LEU A 1 92 ? -6.863 -4.295 11.130 1.00 84.88 92 LEU A CA 1
ATOM 725 C C . LEU A 1 92 ? -7.569 -5.225 10.155 1.00 84.88 92 LEU A C 1
ATOM 727 O O . LEU A 1 92 ? -8.299 -6.106 10.588 1.00 84.88 92 LEU A O 1
ATOM 731 N N . ILE A 1 93 ? -7.362 -5.044 8.850 1.00 88.50 93 ILE A N 1
ATOM 732 C CA . ILE A 1 93 ? -8.020 -5.856 7.816 1.00 88.50 93 ILE A CA 1
ATOM 733 C C . ILE A 1 93 ? -7.718 -7.346 8.025 1.00 88.50 93 ILE A C 1
ATOM 735 O O . ILE A 1 93 ? -8.616 -8.176 7.878 1.00 88.50 93 ILE A O 1
ATOM 739 N N . LYS A 1 94 ? -6.479 -7.660 8.424 1.00 85.88 94 LYS A N 1
ATOM 740 C CA . LYS A 1 94 ? -6.003 -9.018 8.708 1.00 85.88 94 LYS A CA 1
ATOM 741 C C . LYS A 1 94 ? -6.460 -9.581 10.063 1.00 85.88 94 LYS A C 1
ATOM 743 O O . LYS A 1 94 ? -6.184 -10.746 10.326 1.00 85.88 94 LYS A O 1
ATOM 748 N N . LEU A 1 95 ? -7.121 -8.806 10.931 1.00 82.38 95 LEU A N 1
ATOM 749 C CA . LEU A 1 95 ? -7.653 -9.344 12.187 1.00 82.38 95 LEU A CA 1
ATOM 750 C C . LEU A 1 95 ? -8.849 -10.261 11.918 1.00 82.38 95 LEU A C 1
ATOM 752 O O . LEU A 1 95 ? -9.830 -9.883 11.265 1.00 82.38 95 LEU A O 1
ATOM 756 N N . ASP A 1 96 ? -8.778 -11.456 12.491 1.00 76.56 96 ASP A N 1
ATOM 757 C CA . ASP A 1 96 ? -9.887 -12.399 12.539 1.00 76.56 96 ASP A CA 1
ATOM 758 C C . ASP A 1 96 ? -10.986 -11.890 13.482 1.00 76.56 96 ASP A C 1
ATOM 760 O O . ASP A 1 96 ? -10.712 -11.222 14.473 1.00 76.56 96 ASP A O 1
ATOM 764 N N . GLY A 1 97 ? -12.252 -12.170 13.166 1.00 75.19 97 GLY A N 1
ATOM 765 C CA . GLY A 1 97 ? -13.400 -11.751 13.985 1.00 75.19 97 GLY A CA 1
ATOM 766 C C . GLY A 1 97 ? -14.038 -10.408 13.608 1.00 75.19 97 GLY A C 1
ATOM 767 O O . GLY A 1 97 ? -15.087 -10.072 14.150 1.00 75.19 97 GLY A O 1
ATOM 768 N N . ILE A 1 98 ? -13.475 -9.664 12.650 1.00 81.50 98 ILE A N 1
ATOM 769 C CA . ILE A 1 98 ? -14.149 -8.498 12.055 1.00 81.50 98 ILE A CA 1
ATOM 770 C C . ILE A 1 98 ? -15.183 -8.975 11.028 1.00 81.50 98 ILE A C 1
ATOM 772 O O . ILE A 1 98 ? -14.878 -9.816 10.175 1.00 81.50 98 ILE A O 1
ATOM 776 N N . SER A 1 99 ? -16.400 -8.425 11.081 1.00 83.81 99 SER A N 1
ATOM 777 C CA . SER A 1 99 ? -17.451 -8.755 10.117 1.00 83.81 99 SER A CA 1
ATOM 778 C C . SER A 1 99 ? -17.057 -8.388 8.683 1.00 83.81 99 SER A C 1
ATOM 780 O O . SER A 1 99 ? -16.336 -7.424 8.411 1.00 83.81 99 SER A O 1
ATOM 782 N N . HIS A 1 100 ? -17.566 -9.170 7.729 1.00 84.62 100 HIS A N 1
ATOM 783 C CA . HIS A 1 100 ? -17.244 -9.003 6.313 1.00 84.62 100 HIS A CA 1
ATOM 784 C C . HIS A 1 100 ? -17.574 -7.593 5.802 1.00 84.62 100 HIS A C 1
ATOM 786 O O . HIS A 1 100 ? -16.727 -6.964 5.171 1.00 84.62 100 HIS A O 1
ATOM 792 N N . GLY A 1 101 ? -18.772 -7.077 6.105 1.00 85.50 101 GLY A N 1
ATOM 793 C CA . GLY A 1 101 ? -19.210 -5.757 5.640 1.00 85.50 101 GLY A CA 1
ATOM 794 C C . GLY A 1 101 ? -18.278 -4.633 6.096 1.00 85.50 101 GLY A C 1
ATOM 795 O O . GLY A 1 101 ? -17.921 -3.762 5.308 1.00 85.50 101 GLY A O 1
ATOM 796 N N . ILE A 1 102 ? -17.794 -4.701 7.335 1.00 88.44 102 ILE A N 1
ATOM 797 C CA . ILE A 1 102 ? -16.846 -3.723 7.871 1.00 88.44 102 ILE A CA 1
ATOM 798 C C . ILE A 1 102 ? -15.473 -3.868 7.227 1.00 88.44 102 ILE A C 1
ATOM 800 O O . ILE A 1 102 ? -14.868 -2.867 6.842 1.00 88.44 102 ILE A O 1
ATOM 804 N N . ARG A 1 103 ? -14.983 -5.101 7.054 1.00 89.25 103 ARG A N 1
ATOM 805 C CA . ARG A 1 103 ? -13.696 -5.347 6.392 1.00 89.25 103 ARG A CA 1
ATOM 806 C C . ARG A 1 103 ? -13.678 -4.775 4.967 1.00 89.25 103 ARG A C 1
ATOM 808 O O . ARG A 1 103 ? -12.672 -4.185 4.578 1.00 89.25 103 ARG A O 1
ATOM 815 N N . VAL A 1 104 ? -14.793 -4.856 4.229 1.00 90.62 104 VAL A N 1
ATOM 816 C CA . VAL A 1 104 ? -14.936 -4.220 2.904 1.00 90.62 104 VAL A CA 1
ATOM 817 C C . VAL A 1 104 ? -14.717 -2.708 2.992 1.00 90.62 104 VAL A C 1
ATOM 819 O O . VAL A 1 104 ? -13.983 -2.147 2.179 1.00 90.62 104 VAL A O 1
ATOM 822 N N . GLU A 1 105 ? -15.315 -2.040 3.976 1.00 93.31 105 GLU A N 1
ATOM 823 C CA . GLU A 1 105 ? -15.175 -0.590 4.147 1.00 93.31 105 GLU A CA 1
ATOM 824 C C . GLU A 1 105 ? -13.749 -0.177 4.539 1.00 93.31 105 GLU A C 1
ATOM 826 O O . GLU A 1 105 ? -13.236 0.822 4.027 1.00 93.31 105 GLU A O 1
ATOM 831 N N . PHE A 1 106 ? -13.064 -0.974 5.366 1.00 93.06 106 PHE A N 1
ATOM 832 C CA . PHE A 1 106 ? -11.642 -0.766 5.654 1.00 93.06 106 PHE A CA 1
ATOM 833 C C . PHE A 1 106 ? -10.768 -0.929 4.406 1.00 93.06 106 PHE A C 1
ATOM 835 O O . PHE A 1 106 ? -9.906 -0.087 4.168 1.00 93.06 106 PHE A O 1
ATOM 842 N N . ILE A 1 107 ? -11.004 -1.957 3.582 1.00 93.69 107 ILE A N 1
ATOM 843 C CA . ILE A 1 107 ? -10.256 -2.172 2.332 1.00 93.69 107 ILE A CA 1
ATOM 844 C C . ILE A 1 107 ? -10.490 -1.018 1.352 1.00 93.69 107 ILE A C 1
ATOM 846 O O . ILE A 1 107 ? -9.528 -0.462 0.822 1.00 93.69 107 ILE A O 1
ATOM 850 N N . LYS A 1 108 ? -11.748 -0.605 1.140 1.00 94.06 108 LYS A N 1
ATOM 851 C CA . LYS A 1 108 ? -12.082 0.553 0.289 1.00 94.06 108 LYS A CA 1
ATOM 852 C C . LYS A 1 108 ? -11.352 1.810 0.755 1.00 94.06 108 LYS A C 1
ATOM 854 O O . LYS A 1 108 ? -10.780 2.535 -0.059 1.00 94.06 108 LYS A O 1
ATOM 859 N N . PHE A 1 109 ? -11.354 2.062 2.062 1.00 95.44 109 PHE A N 1
ATOM 860 C CA . PHE A 1 109 ? -10.659 3.211 2.623 1.00 95.44 109 PHE A CA 1
ATOM 861 C C . PHE A 1 109 ? -9.134 3.091 2.491 1.00 95.44 109 PHE A C 1
ATOM 863 O O . PHE A 1 109 ? -8.483 4.067 2.127 1.00 95.44 109 PHE A O 1
ATOM 870 N N . ALA A 1 110 ? -8.559 1.905 2.694 1.00 94.31 110 ALA A N 1
ATOM 871 C CA . ALA A 1 110 ? -7.132 1.667 2.499 1.00 94.31 110 ALA A CA 1
ATOM 872 C C . ALA A 1 110 ? -6.697 1.914 1.046 1.00 94.31 110 ALA A C 1
ATOM 874 O O . ALA A 1 110 ? -5.682 2.572 0.832 1.00 94.31 110 ALA A O 1
ATOM 875 N N . PHE A 1 111 ? -7.489 1.503 0.047 1.00 93.44 111 PHE A N 1
ATOM 876 C CA . PHE A 1 111 ? -7.236 1.857 -1.356 1.00 93.44 111 PHE A CA 1
ATOM 877 C C . PHE A 1 111 ? -7.278 3.369 -1.600 1.00 93.44 111 PHE A C 1
ATOM 879 O O . PHE A 1 111 ? -6.468 3.885 -2.369 1.00 93.44 111 PHE A O 1
ATOM 886 N N . LEU A 1 112 ? -8.185 4.094 -0.939 1.00 92.19 112 LEU A N 1
ATOM 887 C CA . LEU A 1 112 ? -8.250 5.553 -1.034 1.00 92.19 112 LEU A CA 1
ATOM 888 C C . LEU A 1 112 ? -6.991 6.206 -0.451 1.00 92.19 112 LEU A C 1
ATOM 890 O O . LEU A 1 112 ? -6.407 7.080 -1.092 1.00 92.19 112 LEU A O 1
ATOM 894 N N . VAL A 1 113 ? -6.548 5.770 0.733 1.00 92.06 113 VAL A N 1
ATOM 895 C CA . VAL A 1 113 ? -5.301 6.256 1.345 1.00 92.06 113 VAL A CA 1
ATOM 896 C C . VAL A 1 113 ? -4.105 5.913 0.458 1.00 92.06 113 VAL A C 1
ATOM 898 O O . VAL A 1 113 ? -3.262 6.777 0.223 1.00 92.06 113 VAL A O 1
ATOM 901 N N . LEU A 1 114 ? -4.052 4.695 -0.089 1.00 91.62 114 LEU A N 1
ATOM 902 C CA . LEU A 1 114 ? -2.981 4.241 -0.973 1.00 91.62 114 LEU A CA 1
ATOM 903 C C . LEU A 1 114 ? -2.910 5.116 -2.224 1.00 91.62 114 LEU A C 1
ATOM 905 O O . LEU A 1 114 ? -1.863 5.687 -2.516 1.00 91.62 114 LEU A O 1
ATOM 909 N N . LYS A 1 115 ? -4.041 5.300 -2.913 1.00 87.31 115 LYS A N 1
ATOM 910 C CA . LYS A 1 115 ? -4.120 6.139 -4.110 1.00 87.31 115 LYS A CA 1
ATOM 911 C C . LYS A 1 115 ? -3.716 7.583 -3.820 1.00 87.31 115 LYS A C 1
ATOM 913 O O . LYS A 1 115 ? -2.956 8.144 -4.591 1.00 87.31 115 LYS A O 1
ATOM 918 N N . GLY A 1 116 ? -4.171 8.169 -2.711 1.00 85.19 116 GLY A N 1
ATOM 919 C CA . GLY A 1 116 ? -3.787 9.536 -2.340 1.00 85.19 116 GLY A CA 1
ATOM 920 C C . GLY A 1 116 ? -2.318 9.680 -1.926 1.00 85.19 116 GLY A C 1
ATOM 921 O O . GLY A 1 116 ? -1.741 10.749 -2.067 1.00 85.19 116 GLY A O 1
ATOM 922 N N . THR A 1 117 ? -1.695 8.615 -1.418 1.00 86.44 117 THR A N 1
ATOM 923 C CA . THR A 1 117 ? -0.275 8.623 -1.016 1.00 86.44 117 THR A CA 1
ATOM 924 C C . THR A 1 117 ? 0.660 8.478 -2.215 1.00 86.44 117 THR A C 1
ATOM 926 O O . THR A 1 117 ? 1.771 9.000 -2.200 1.00 86.44 117 THR A O 1
ATOM 929 N N . TYR A 1 118 ? 0.199 7.773 -3.247 1.00 83.94 118 TYR A N 1
ATOM 930 C CA . TYR A 1 118 ? 0.976 7.376 -4.417 1.00 83.94 118 TYR A CA 1
ATOM 931 C C . TYR A 1 118 ? 0.331 7.856 -5.725 1.00 83.94 118 TYR A C 1
ATOM 933 O O . TYR A 1 118 ? 0.444 7.186 -6.745 1.00 83.94 118 TYR A O 1
ATOM 941 N N . GLU A 1 119 ? -0.363 8.996 -5.708 1.00 77.50 119 GLU A N 1
ATOM 942 C CA . GLU A 1 119 ? -1.201 9.464 -6.825 1.00 77.50 119 GLU A CA 1
ATOM 943 C C . GLU A 1 119 ? -0.433 9.577 -8.154 1.00 77.50 119 GLU A C 1
ATOM 945 O O . GLU A 1 119 ? -0.965 9.261 -9.219 1.00 77.50 119 GLU A O 1
ATOM 950 N N . ASP A 1 120 ? 0.852 9.929 -8.084 1.00 70.94 120 ASP A N 1
ATOM 951 C CA . ASP A 1 120 ? 1.736 10.044 -9.246 1.00 70.94 120 ASP A CA 1
ATOM 952 C C . ASP A 1 120 ? 2.217 8.692 -9.798 1.00 70.94 120 ASP A C 1
ATOM 954 O O . ASP A 1 120 ? 2.674 8.596 -10.944 1.00 70.94 120 ASP A O 1
ATOM 958 N N . ILE A 1 121 ? 2.113 7.625 -9.003 1.00 69.81 121 ILE A N 1
ATOM 959 C CA . ILE A 1 121 ? 2.534 6.281 -9.387 1.00 69.81 121 ILE A CA 1
ATOM 960 C C . ILE A 1 121 ? 1.415 5.658 -10.221 1.00 69.81 121 ILE A C 1
ATOM 962 O O . ILE A 1 121 ? 0.543 4.948 -9.728 1.00 69.81 121 ILE A O 1
ATOM 966 N N . LYS A 1 122 ? 1.421 5.954 -11.524 1.00 80.50 122 LYS A N 1
ATOM 967 C CA . LYS A 1 122 ? 0.531 5.340 -12.524 1.00 80.50 122 LYS A CA 1
ATOM 968 C C . LYS A 1 122 ? 0.726 3.815 -12.541 1.00 80.50 122 LYS A C 1
ATOM 970 O O . LYS A 1 122 ? 1.545 3.324 -13.314 1.00 80.50 122 LYS A O 1
ATOM 975 N N . PHE A 1 123 ? -0.012 3.086 -11.701 1.00 80.00 123 PHE A N 1
ATOM 976 C CA . PHE A 1 123 ? 0.181 1.653 -11.433 1.00 80.00 123 PHE A CA 1
ATOM 977 C C . PHE A 1 123 ? 0.317 0.803 -12.693 1.00 80.00 123 PHE A C 1
ATOM 979 O O . PHE A 1 123 ? 1.343 0.156 -12.867 1.00 80.00 123 PHE A O 1
ATOM 986 N N . ASP A 1 124 ? -0.664 0.863 -13.597 1.00 83.06 124 ASP A N 1
ATOM 987 C CA . ASP A 1 124 ? -0.670 0.033 -14.810 1.00 83.06 124 ASP A CA 1
ATOM 988 C C . ASP A 1 124 ? 0.574 0.277 -15.662 1.00 83.06 124 ASP A C 1
ATOM 990 O O . ASP A 1 124 ? 1.164 -0.646 -16.220 1.00 83.06 124 ASP A O 1
ATOM 994 N N . LYS A 1 125 ? 1.017 1.536 -15.716 1.00 86.00 125 LYS A N 1
ATOM 995 C CA . LYS A 1 125 ? 2.247 1.904 -16.404 1.00 86.00 125 LYS A CA 1
ATOM 996 C C . LYS A 1 125 ? 3.468 1.339 -15.679 1.00 86.00 125 LYS A C 1
ATOM 998 O O . LYS A 1 125 ? 4.333 0.785 -16.339 1.00 86.00 125 LYS A O 1
ATOM 1003 N N . LEU A 1 126 ? 3.536 1.458 -14.354 1.00 85.69 126 LEU A N 1
ATOM 1004 C CA . LEU A 1 126 ? 4.646 0.929 -13.559 1.00 85.69 126 LEU A CA 1
ATOM 1005 C C . LEU A 1 126 ? 4.774 -0.595 -13.715 1.00 85.69 126 LEU A C 1
ATOM 1007 O O . LEU A 1 126 ? 5.880 -1.099 -13.895 1.00 85.69 126 LEU A O 1
ATOM 1011 N N . VAL A 1 127 ? 3.654 -1.319 -13.673 1.00 85.56 127 VAL A N 1
ATOM 1012 C CA . VAL A 1 127 ? 3.613 -2.774 -13.874 1.00 85.56 127 VAL A CA 1
ATOM 1013 C C . VAL A 1 127 ? 4.059 -3.129 -15.289 1.00 85.56 127 VAL A C 1
ATOM 1015 O O . VAL A 1 127 ? 4.947 -3.962 -15.451 1.00 85.56 127 VAL A O 1
ATOM 1018 N N . ASN A 1 128 ? 3.512 -2.457 -16.304 1.00 89.19 128 ASN A N 1
ATOM 1019 C CA . ASN A 1 128 ? 3.906 -2.649 -17.700 1.00 89.19 128 ASN A CA 1
ATOM 1020 C C . ASN A 1 128 ? 5.411 -2.393 -17.906 1.00 89.19 128 ASN A C 1
ATOM 1022 O O . ASN A 1 128 ? 6.131 -3.257 -18.403 1.00 89.19 128 ASN A O 1
ATOM 1026 N N . ASP A 1 129 ? 5.912 -1.248 -17.439 1.00 88.19 129 ASP A N 1
ATOM 1027 C CA . ASP A 1 129 ? 7.327 -0.888 -17.521 1.00 88.19 129 ASP A CA 1
ATOM 1028 C C . ASP A 1 129 ? 8.202 -1.950 -16.824 1.00 88.19 129 ASP A C 1
ATOM 1030 O O . ASP A 1 129 ? 9.269 -2.306 -17.330 1.00 88.19 129 ASP A O 1
ATOM 1034 N N . ALA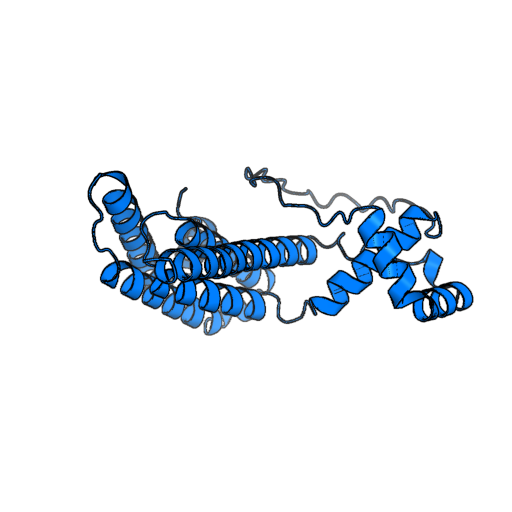 A 1 130 ? 7.753 -2.497 -15.689 1.00 88.88 130 ALA A N 1
ATOM 1035 C CA . ALA A 1 130 ? 8.470 -3.544 -14.973 1.00 88.88 130 ALA A CA 1
ATOM 1036 C C . ALA A 1 130 ? 8.484 -4.879 -15.734 1.00 88.88 130 ALA A C 1
ATOM 1038 O O . ALA A 1 130 ? 9.545 -5.493 -15.823 1.00 88.88 130 ALA A O 1
ATOM 1039 N N . PHE A 1 131 ? 7.370 -5.310 -16.333 1.00 90.88 131 PHE A N 1
ATOM 1040 C CA . PHE A 1 131 ? 7.348 -6.488 -17.210 1.00 90.88 131 PHE A CA 1
ATOM 1041 C C . PHE A 1 131 ? 8.282 -6.316 -18.4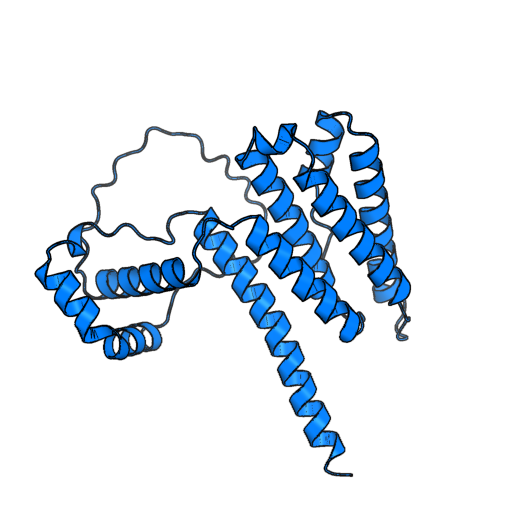13 1.00 90.88 131 PHE A C 1
ATOM 1043 O O . PHE A 1 131 ? 9.074 -7.214 -18.704 1.00 90.88 131 PHE A O 1
ATOM 1050 N N . ILE A 1 132 ? 8.267 -5.143 -19.057 1.00 91.56 132 ILE A N 1
ATOM 1051 C CA . ILE A 1 132 ? 9.194 -4.813 -20.150 1.00 91.56 132 ILE A CA 1
ATOM 1052 C C . ILE A 1 132 ? 10.640 -4.930 -19.673 1.00 91.56 132 ILE A C 1
ATOM 1054 O O . ILE A 1 132 ? 11.445 -5.606 -20.308 1.00 91.56 132 ILE A O 1
ATOM 1058 N N . PHE A 1 133 ? 10.978 -4.298 -18.548 1.00 90.38 133 PHE A N 1
ATOM 1059 C CA . PHE A 1 133 ? 12.329 -4.351 -17.999 1.00 90.38 133 PHE A CA 1
ATOM 1060 C C . PHE A 1 133 ? 12.771 -5.787 -17.694 1.00 90.38 133 PHE A C 1
ATOM 1062 O O . PHE A 1 133 ? 13.891 -6.167 -18.030 1.00 90.38 133 PHE A O 1
ATOM 1069 N N . ARG A 1 134 ? 11.898 -6.598 -17.084 1.00 90.50 134 ARG A N 1
ATOM 1070 C CA . ARG A 1 134 ? 12.191 -7.995 -16.738 1.00 90.50 134 ARG A CA 1
ATOM 1071 C C . ARG A 1 134 ? 12.408 -8.859 -17.975 1.00 90.50 134 ARG A C 1
ATOM 1073 O O . ARG A 1 134 ? 13.380 -9.608 -17.995 1.00 90.50 134 ARG A O 1
ATOM 1080 N N . PHE A 1 135 ? 11.592 -8.682 -19.013 1.00 91.69 135 PHE A N 1
ATOM 1081 C CA . PHE A 1 135 ? 11.799 -9.326 -20.310 1.00 91.69 135 PHE A CA 1
ATOM 1082 C C . PHE A 1 135 ? 13.154 -8.943 -20.918 1.00 91.69 135 PHE A C 1
ATOM 1084 O O . PHE A 1 135 ? 13.975 -9.805 -21.211 1.00 91.69 135 PHE A O 1
ATOM 1091 N N . LEU A 1 136 ? 13.433 -7.643 -21.048 1.00 89.75 136 LEU A N 1
ATOM 1092 C CA . LEU A 1 136 ? 14.682 -7.172 -21.650 1.00 89.75 136 LEU A CA 1
ATOM 1093 C C . LEU A 1 136 ? 15.918 -7.626 -20.861 1.00 89.75 136 LEU A C 1
ATOM 1095 O O . LEU A 1 136 ? 16.963 -7.890 -21.448 1.00 89.75 136 LEU A O 1
ATOM 1099 N N . LYS A 1 137 ? 15.808 -7.708 -19.531 1.00 88.75 137 LYS A N 1
ATOM 1100 C CA . LYS A 1 137 ? 16.865 -8.232 -18.665 1.00 88.75 137 LYS A CA 1
ATOM 1101 C C . LYS A 1 137 ? 17.088 -9.731 -18.890 1.00 88.75 137 LYS A C 1
ATOM 1103 O O . LYS A 1 137 ? 18.240 -10.148 -18.907 1.00 88.75 137 LYS A O 1
ATOM 1108 N N . LYS A 1 138 ? 16.015 -10.516 -19.045 1.00 88.56 138 LYS A N 1
ATOM 1109 C CA . LYS A 1 138 ? 16.065 -11.961 -19.322 1.00 88.56 138 LYS A CA 1
ATOM 1110 C C . LYS A 1 138 ? 16.739 -12.262 -20.662 1.00 88.56 138 LYS A C 1
ATOM 1112 O O . LYS A 1 138 ? 17.586 -13.141 -20.719 1.00 88.56 138 LYS A O 1
ATOM 1117 N N . GLU A 1 139 ? 16.426 -11.482 -21.691 1.00 88.50 139 GLU A N 1
ATOM 1118 C CA . GLU A 1 139 ? 17.009 -11.611 -23.036 1.00 88.50 139 GLU A CA 1
ATOM 1119 C C . GLU A 1 139 ? 18.386 -10.931 -23.179 1.00 88.50 139 GLU A C 1
ATOM 1121 O O . GLU A 1 139 ? 18.890 -10.766 -24.287 1.00 88.50 139 GLU A O 1
ATOM 1126 N N . GLU A 1 140 ? 18.988 -10.474 -22.073 1.00 86.69 140 GLU A N 1
ATOM 1127 C CA . GLU A 1 140 ? 20.292 -9.790 -22.053 1.00 86.69 140 GLU A CA 1
ATOM 1128 C C . GLU A 1 140 ? 20.364 -8.527 -22.946 1.00 86.69 140 GLU A C 1
ATOM 1130 O O . GLU A 1 140 ? 21.435 -8.075 -23.353 1.00 86.69 140 GLU A O 1
ATOM 1135 N N . LEU A 1 141 ? 19.216 -7.892 -23.212 1.00 84.50 141 LEU A N 1
ATOM 1136 C CA . LEU A 1 141 ? 19.079 -6.712 -24.079 1.00 84.50 141 LEU A CA 1
ATOM 1137 C C . LEU A 1 141 ? 19.359 -5.381 -23.360 1.00 84.50 141 LEU A C 1
ATOM 1139 O O . LEU A 1 141 ? 19.353 -4.315 -23.982 1.00 84.50 141 LEU A O 1
ATOM 1143 N N . ILE A 1 142 ? 19.597 -5.423 -22.048 1.00 83.12 142 ILE A N 1
ATOM 1144 C CA . ILE A 1 142 ? 19.996 -4.266 -21.241 1.00 83.12 142 ILE A CA 1
ATOM 1145 C C . ILE A 1 142 ?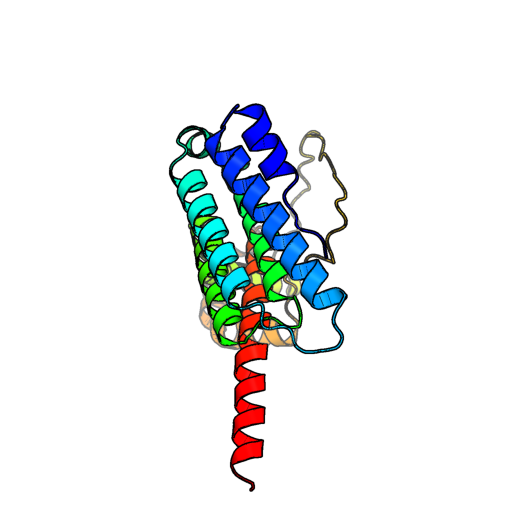 21.457 -4.436 -20.855 1.00 83.12 142 ILE A C 1
ATOM 1147 O O . ILE A 1 142 ? 21.844 -5.419 -20.225 1.00 83.12 142 ILE A O 1
ATOM 1151 N N . LYS A 1 143 ? 22.277 -3.431 -21.167 1.00 69.81 143 LYS A N 1
ATOM 1152 C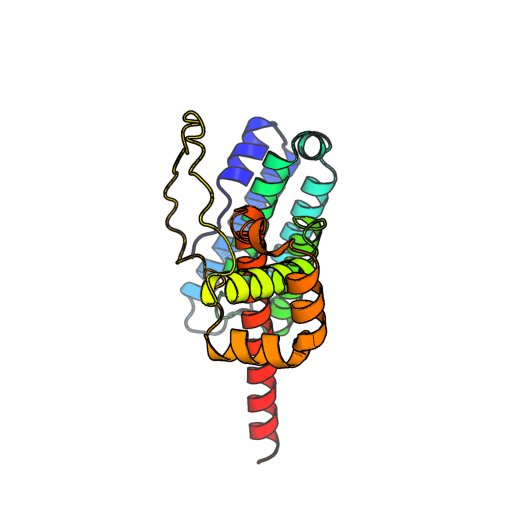 CA . LYS A 1 143 ? 23.670 -3.416 -20.723 1.00 69.81 143 LYS A CA 1
ATOM 1153 C C . LYS A 1 143 ? 23.711 -3.245 -19.203 1.00 69.81 143 LYS A C 1
ATOM 1155 O O . LYS A 1 143 ? 23.050 -2.340 -18.685 1.00 69.81 143 LYS A O 1
ATOM 1160 N N . PRO A 1 144 ? 24.516 -4.031 -18.468 1.00 60.16 144 PRO A N 1
ATOM 1161 C CA . PRO A 1 144 ? 24.755 -3.756 -17.061 1.00 60.16 144 PRO A CA 1
ATOM 1162 C C . PRO A 1 144 ? 25.344 -2.348 -16.951 1.00 60.16 144 PRO A C 1
ATOM 1164 O O . PRO A 1 144 ? 26.431 -2.064 -17.461 1.00 60.16 144 PRO A O 1
ATOM 1167 N N . GLY A 1 145 ? 24.594 -1.432 -16.337 1.00 56.59 145 GLY A N 1
ATOM 1168 C CA . GLY A 1 145 ? 25.065 -0.071 -16.128 1.00 56.59 145 GLY A CA 1
ATOM 1169 C C . GLY A 1 145 ? 26.391 -0.106 -15.372 1.00 56.59 145 GLY A C 1
ATOM 1170 O O . GLY A 1 145 ? 26.526 -0.833 -14.386 1.00 56.59 145 GLY A O 1
ATOM 1171 N N . ARG A 1 146 ? 27.385 0.682 -15.808 1.00 44.72 146 ARG A N 1
ATOM 1172 C CA . ARG A 1 146 ? 28.564 0.936 -14.969 1.00 44.72 146 ARG A CA 1
ATOM 1173 C C . ARG A 1 146 ? 28.043 1.450 -13.632 1.00 44.72 146 ARG A C 1
ATOM 1175 O O . ARG A 1 146 ? 27.381 2.485 -13.603 1.00 44.72 146 ARG A O 1
ATOM 1182 N N . LEU A 1 147 ? 28.331 0.725 -12.552 1.00 41.09 147 LEU A N 1
ATOM 1183 C CA . LEU A 1 147 ? 28.093 1.169 -11.184 1.00 41.09 147 LEU A CA 1
ATOM 1184 C C . LEU A 1 147 ? 28.774 2.529 -11.007 1.00 41.09 147 LEU A C 1
ATOM 1186 O O . LEU A 1 147 ? 29.973 2.614 -10.737 1.00 41.09 147 LEU A O 1
ATOM 1190 N N . VAL A 1 148 ? 28.021 3.613 -11.180 1.00 39.12 148 VAL A N 1
ATOM 1191 C CA . VAL A 1 148 ? 28.443 4.916 -10.690 1.00 39.12 148 VAL A CA 1
ATOM 1192 C C . VAL A 1 148 ? 28.453 4.742 -9.182 1.00 39.12 148 VAL A C 1
ATOM 1194 O O . VAL A 1 148 ? 27.396 4.620 -8.567 1.00 39.12 148 VAL A O 1
ATOM 1197 N N . ARG A 1 149 ? 29.653 4.641 -8.596 1.00 37.72 149 ARG A N 1
ATOM 1198 C CA . ARG A 1 149 ? 29.864 4.718 -7.148 1.00 37.72 149 ARG A CA 1
ATOM 1199 C C . ARG A 1 149 ? 29.260 6.037 -6.678 1.00 37.72 149 ARG A C 1
ATOM 1201 O O . ARG A 1 149 ? 29.931 7.067 -6.679 1.00 37.72 149 ARG A O 1
ATOM 1208 N N . SER A 1 150 ? 27.982 6.006 -6.319 1.00 35.72 150 SER A N 1
ATOM 1209 C CA . SER A 1 150 ? 27.333 7.108 -5.636 1.00 35.72 150 SER A CA 1
ATOM 1210 C C . SER A 1 150 ? 28.101 7.303 -4.335 1.00 35.72 150 SER A C 1
ATOM 1212 O O . SER A 1 150 ? 28.274 6.364 -3.552 1.00 35.72 150 SER A O 1
ATOM 1214 N N . ARG A 1 151 ? 28.683 8.492 -4.155 1.00 39.44 151 ARG A N 1
ATOM 1215 C CA . ARG A 1 151 ? 29.353 8.866 -2.909 1.00 39.44 151 ARG A CA 1
ATOM 1216 C C . ARG A 1 151 ? 28.348 8.670 -1.779 1.00 39.44 151 ARG A C 1
ATOM 1218 O O . ARG A 1 151 ? 27.329 9.345 -1.763 1.00 39.44 151 ARG A O 1
ATOM 1225 N N . ARG A 1 152 ? 28.674 7.732 -0.884 1.00 39.12 152 ARG A N 1
ATOM 1226 C CA . ARG A 1 152 ? 28.086 7.466 0.437 1.00 39.12 152 ARG A CA 1
ATOM 1227 C C . ARG A 1 152 ? 27.142 8.581 0.914 1.00 39.12 152 ARG A C 1
ATOM 1229 O O . ARG A 1 152 ? 27.572 9.502 1.602 1.00 39.12 152 ARG A O 1
ATOM 1236 N N . VAL A 1 153 ? 25.860 8.458 0.592 1.00 35.56 153 VAL A N 1
ATOM 1237 C CA . VAL A 1 153 ? 24.816 8.883 1.523 1.00 35.56 153 VAL A CA 1
ATOM 1238 C C . VAL A 1 153 ? 24.658 7.684 2.452 1.00 35.56 153 VAL A C 1
ATOM 1240 O O . VAL A 1 153 ? 24.495 6.578 1.935 1.00 35.56 153 VAL A O 1
ATOM 1243 N N . PRO A 1 154 ? 24.807 7.823 3.777 1.00 36.50 154 PRO A N 1
ATOM 1244 C CA . PRO A 1 154 ? 24.581 6.705 4.674 1.00 36.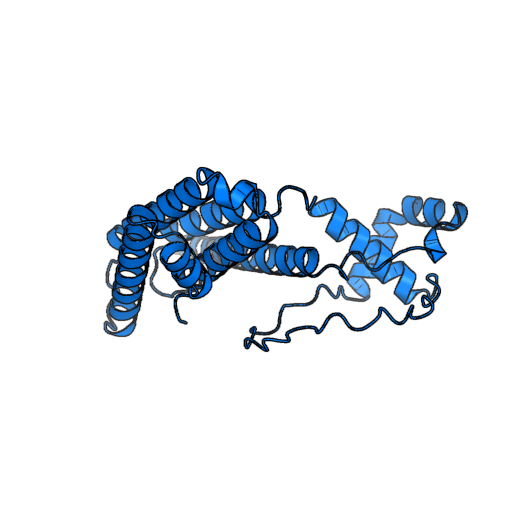50 154 PRO A CA 1
ATOM 1245 C C . PRO A 1 154 ? 23.130 6.263 4.497 1.00 36.50 154 PRO A C 1
ATOM 1247 O O . PRO A 1 154 ? 22.205 6.985 4.872 1.00 36.50 154 PRO A O 1
ATOM 1250 N N . GLU A 1 155 ? 22.934 5.091 3.900 1.00 38.25 155 GLU A N 1
ATOM 1251 C CA . GLU A 1 155 ? 21.717 4.321 4.082 1.00 38.25 155 GLU A CA 1
ATOM 1252 C C . GLU A 1 155 ? 21.616 4.081 5.587 1.00 38.25 155 GLU A C 1
ATOM 1254 O O . GLU A 1 155 ? 22.292 3.220 6.150 1.00 38.25 155 GLU A O 1
ATOM 1259 N N . MET A 1 156 ? 20.818 4.898 6.276 1.00 33.97 156 MET A N 1
ATOM 1260 C CA . MET A 1 156 ? 20.328 4.529 7.593 1.00 33.97 156 MET A CA 1
ATOM 1261 C C . MET A 1 156 ? 19.384 3.349 7.387 1.00 33.97 156 MET A C 1
ATOM 1263 O O . MET A 1 156 ? 18.166 3.497 7.317 1.00 33.97 156 MET A O 1
ATOM 1267 N N . HIS A 1 157 ? 19.982 2.166 7.258 1.00 35.38 157 HIS A N 1
ATOM 1268 C CA . HIS A 1 157 ? 19.330 0.886 7.419 1.00 35.38 157 HIS A CA 1
ATOM 1269 C C . HIS A 1 157 ? 18.818 0.806 8.853 1.00 35.38 157 HIS A C 1
ATOM 1271 O O . HIS A 1 157 ? 19.440 0.234 9.742 1.00 35.38 157 HIS A O 1
ATOM 1277 N N . THR A 1 158 ? 17.640 1.368 9.082 1.00 33.69 158 THR A N 1
ATOM 1278 C CA . THR A 1 158 ? 16.745 0.769 10.056 1.00 33.69 158 THR A CA 1
ATOM 1279 C C . THR A 1 158 ? 16.238 -0.505 9.391 1.00 33.69 158 THR A C 1
ATOM 1281 O O . THR A 1 158 ? 15.304 -0.476 8.593 1.00 33.69 158 THR A O 1
ATOM 1284 N N . GLN A 1 159 ? 16.916 -1.624 9.672 1.00 32.59 159 GLN A N 1
ATOM 1285 C CA . GLN A 1 159 ? 16.331 -2.959 9.561 1.00 32.59 159 GLN A CA 1
ATOM 1286 C C . GLN A 1 159 ? 15.138 -3.005 10.521 1.00 32.59 159 GLN A C 1
ATOM 1288 O O . GLN A 1 159 ? 15.223 -3.481 11.648 1.00 32.59 159 GLN A O 1
ATOM 1293 N N . ILE A 1 160 ? 14.024 -2.421 10.097 1.00 36.47 160 ILE A N 1
ATOM 1294 C CA . ILE A 1 160 ? 12.724 -2.764 10.645 1.00 36.47 160 ILE A CA 1
ATOM 1295 C C . ILE A 1 160 ? 12.405 -4.090 9.974 1.00 36.47 160 ILE A C 1
ATOM 1297 O O . ILE A 1 160 ? 12.419 -4.161 8.748 1.00 36.47 160 ILE A O 1
ATOM 1301 N N . ASN A 1 161 ? 12.203 -5.130 10.782 1.00 34.28 161 ASN A N 1
ATOM 1302 C CA . ASN A 1 161 ? 11.718 -6.435 10.350 1.00 34.28 161 ASN A CA 1
ATOM 1303 C C . ASN A 1 161 ? 10.452 -6.248 9.495 1.00 34.28 161 ASN A C 1
ATOM 1305 O O . ASN A 1 161 ? 9.350 -6.213 10.040 1.00 34.28 161 ASN A O 1
ATOM 1309 N N . SER A 1 162 ? 10.594 -6.082 8.178 1.00 37.97 162 SER A N 1
ATOM 1310 C CA . SER A 1 162 ? 9.476 -6.231 7.262 1.00 37.97 162 SER A CA 1
ATOM 1311 C C . SER A 1 162 ? 9.298 -7.727 7.069 1.00 37.97 162 SER A C 1
ATOM 1313 O O . SER A 1 162 ? 10.223 -8.445 6.680 1.00 37.97 162 SER A O 1
ATOM 1315 N N . GLU A 1 163 ? 8.112 -8.231 7.403 1.00 41.53 163 GLU A N 1
ATOM 1316 C CA . GLU A 1 163 ? 7.608 -9.428 6.743 1.00 41.53 163 GLU A CA 1
ATOM 1317 C C . GLU A 1 163 ? 7.878 -9.234 5.250 1.00 41.53 163 GLU A C 1
ATOM 1319 O O . GLU A 1 163 ? 7.347 -8.296 4.664 1.00 41.53 163 GLU A O 1
ATOM 1324 N N . LYS A 1 164 ? 8.812 -10.033 4.715 1.00 47.28 164 LYS A N 1
ATOM 1325 C CA . LYS A 1 164 ? 9.392 -9.965 3.367 1.00 47.28 164 LYS A CA 1
ATOM 1326 C C . LYS A 1 164 ? 8.524 -9.150 2.408 1.00 47.28 164 LYS A C 1
ATOM 1328 O O . LYS A 1 164 ? 7.504 -9.662 1.944 1.00 47.28 164 LYS A O 1
ATOM 1333 N N . ASP A 1 165 ? 8.941 -7.917 2.102 1.00 55.16 165 ASP A N 1
ATOM 1334 C CA . ASP A 1 165 ? 8.371 -7.152 0.993 1.00 55.16 165 ASP A CA 1
ATOM 1335 C C . ASP A 1 165 ? 8.344 -8.092 -0.220 1.00 55.16 165 ASP A C 1
ATOM 1337 O O . ASP A 1 165 ? 9.403 -8.490 -0.714 1.00 55.16 165 ASP A O 1
ATOM 1341 N N . LYS A 1 166 ? 7.148 -8.533 -0.642 1.00 56.56 166 LYS A N 1
ATOM 1342 C CA . LYS A 1 166 ? 6.987 -9.372 -1.836 1.00 56.56 166 LYS A CA 1
ATOM 1343 C C . LYS A 1 166 ? 7.576 -8.575 -2.997 1.00 56.56 166 LYS A C 1
ATOM 1345 O O . LYS A 1 166 ? 6.967 -7.614 -3.465 1.00 56.56 166 LYS A O 1
ATOM 1350 N N . SER A 1 167 ? 8.790 -8.914 -3.419 1.00 62.56 167 SER A N 1
ATOM 1351 C CA . SER A 1 167 ? 9.413 -8.279 -4.571 1.00 62.56 167 SER A CA 1
ATOM 1352 C C . SER A 1 167 ? 8.591 -8.626 -5.802 1.00 62.56 167 SER A C 1
ATOM 1354 O O . SER A 1 167 ? 8.273 -9.796 -6.000 1.00 62.56 167 SER A O 1
ATOM 1356 N N . PHE A 1 168 ? 8.265 -7.634 -6.633 1.00 77.00 168 PHE A N 1
ATOM 1357 C CA . PHE A 1 168 ? 7.739 -7.910 -7.965 1.00 77.00 168 PHE A CA 1
ATOM 1358 C C . PHE A 1 168 ? 8.785 -8.701 -8.755 1.00 77.00 168 PHE A C 1
ATOM 1360 O O . PHE A 1 168 ? 9.806 -8.142 -9.176 1.00 77.00 168 PHE A O 1
ATOM 1367 N N . ASP A 1 169 ? 8.546 -9.998 -8.900 1.00 81.56 169 ASP A N 1
ATOM 1368 C CA . ASP A 1 169 ? 9.391 -10.924 -9.642 1.00 81.56 169 ASP A CA 1
ATOM 1369 C C . ASP A 1 169 ? 8.468 -11.855 -10.439 1.00 81.56 169 ASP A C 1
ATOM 1371 O O . ASP A 1 169 ? 8.053 -12.893 -9.923 1.00 81.56 169 ASP A O 1
ATOM 1375 N N . PRO A 1 170 ? 8.031 -11.420 -11.635 1.00 83.38 170 PRO A N 1
ATOM 1376 C CA . PRO A 1 170 ? 7.147 -12.223 -12.464 1.00 83.38 170 PRO A CA 1
ATOM 1377 C C . PRO A 1 170 ? 7.861 -13.507 -12.886 1.00 83.38 170 PRO A C 1
ATOM 1379 O O . PRO A 1 170 ? 9.068 -13.506 -13.141 1.00 83.38 170 PRO A O 1
ATOM 1382 N N . SER A 1 171 ? 7.104 -14.593 -12.963 1.00 87.12 171 SER A N 1
ATOM 1383 C CA . SER A 1 171 ? 7.584 -15.880 -13.455 1.00 87.12 171 SER A CA 1
ATOM 1384 C C . SER A 1 171 ? 7.951 -15.819 -14.939 1.00 87.12 171 SER A C 1
ATOM 1386 O O . SER A 1 171 ? 7.496 -14.951 -15.689 1.00 87.12 171 SER A O 1
ATOM 1388 N N . ASP A 1 172 ? 8.761 -16.780 -15.383 1.00 89.12 172 ASP A N 1
ATOM 1389 C CA . ASP A 1 172 ? 9.152 -16.890 -16.790 1.00 89.12 172 ASP A CA 1
ATOM 1390 C C . ASP A 1 172 ? 7.951 -17.034 -17.731 1.00 89.12 172 ASP A C 1
ATOM 1392 O O . ASP A 1 172 ? 7.959 -16.452 -18.818 1.00 89.12 172 ASP A O 1
ATOM 1396 N N . ASP A 1 173 ? 6.918 -17.753 -17.291 1.00 93.75 173 ASP A N 1
ATOM 1397 C CA . ASP A 1 173 ? 5.681 -17.946 -18.045 1.00 93.75 173 ASP A CA 1
ATOM 1398 C C . ASP A 1 173 ? 4.875 -16.643 -18.153 1.00 93.75 173 ASP A C 1
ATOM 1400 O O . ASP A 1 173 ? 4.381 -16.316 -19.232 1.00 93.75 173 ASP A O 1
ATOM 1404 N N . GLU A 1 174 ? 4.786 -15.856 -17.073 1.00 89.62 174 GLU A N 1
ATOM 1405 C CA . GLU A 1 174 ? 4.126 -14.542 -17.091 1.00 89.62 174 GLU A CA 1
ATOM 1406 C C . GLU A 1 174 ? 4.856 -13.557 -18.009 1.00 89.62 174 GLU A C 1
ATOM 1408 O O . GLU A 1 174 ? 4.217 -12.823 -18.765 1.00 89.62 174 GLU A O 1
ATOM 1413 N N . ILE A 1 175 ? 6.192 -13.557 -17.984 1.00 91.75 175 ILE A N 1
ATOM 1414 C CA . ILE A 1 175 ? 7.015 -12.725 -18.870 1.00 91.75 175 ILE A CA 1
ATOM 1415 C C . ILE A 1 175 ? 6.792 -13.115 -20.339 1.00 91.75 175 ILE A C 1
ATOM 1417 O O . ILE A 1 175 ? 6.608 -12.239 -21.188 1.00 91.75 175 ILE A O 1
ATOM 1421 N N . GLU A 1 176 ? 6.786 -14.412 -20.652 1.00 92.81 176 GLU A N 1
ATOM 1422 C CA . GLU A 1 176 ? 6.597 -14.905 -22.020 1.00 92.81 176 GLU A CA 1
ATOM 1423 C C . GLU A 1 176 ? 5.177 -14.635 -22.535 1.00 92.81 176 GLU A C 1
ATOM 1425 O O . GLU A 1 176 ? 4.984 -14.219 -23.681 1.00 92.81 176 GLU A O 1
ATOM 1430 N N . GLN A 1 177 ? 4.165 -14.828 -21.688 1.00 94.44 177 GLN A N 1
ATOM 1431 C CA . GLN A 1 177 ? 2.783 -14.495 -22.018 1.00 94.44 177 GLN A CA 1
ATOM 1432 C C . GLN A 1 177 ? 2.631 -12.994 -22.289 1.00 94.44 177 GLN A C 1
ATOM 1434 O O . GLN A 1 177 ? 2.089 -12.601 -23.326 1.00 94.44 177 GLN A O 1
ATOM 1439 N N . PHE A 1 178 ? 3.195 -12.156 -21.416 1.00 93.81 178 PHE A N 1
ATOM 1440 C CA . PHE A 1 178 ? 3.203 -10.709 -21.593 1.00 93.81 178 PHE A CA 1
ATOM 1441 C C . PHE A 1 178 ? 3.887 -10.300 -22.905 1.00 93.81 178 PHE A C 1
ATOM 1443 O O . PHE A 1 178 ? 3.380 -9.443 -23.635 1.00 93.81 178 PHE A O 1
ATOM 1450 N N . PHE A 1 179 ? 5.010 -10.935 -23.255 1.00 92.56 179 PHE A N 1
ATOM 1451 C CA . PHE A 1 179 ? 5.671 -10.718 -24.539 1.00 92.56 179 PHE A CA 1
ATOM 1452 C C . PHE A 1 179 ? 4.759 -11.065 -25.718 1.00 92.56 179 PHE A C 1
ATOM 1454 O O . PHE A 1 179 ? 4.617 -10.244 -26.626 1.00 92.56 179 PHE A O 1
ATOM 1461 N N . LYS A 1 180 ? 4.120 -12.244 -25.713 1.00 93.38 180 LYS A N 1
ATOM 1462 C CA . LYS A 1 180 ? 3.214 -12.691 -26.789 1.00 93.38 180 LYS A CA 1
ATOM 1463 C C . LYS A 1 180 ? 2.089 -11.694 -27.048 1.00 93.38 180 LYS A C 1
ATOM 1465 O O . LYS A 1 180 ? 1.801 -11.399 -28.208 1.00 93.38 180 LYS A O 1
ATOM 1470 N N . GLU A 1 181 ? 1.508 -11.149 -25.987 1.00 94.38 181 GLU A N 1
ATOM 1471 C CA . GLU A 1 181 ? 0.430 -10.159 -26.056 1.00 94.38 181 GLU A CA 1
ATOM 1472 C C . GLU A 1 181 ? 0.919 -8.786 -26.546 1.00 94.38 181 GLU A C 1
ATOM 1474 O O . GLU A 1 181 ? 0.180 -8.060 -27.209 1.00 94.38 181 GLU A O 1
ATOM 1479 N N . ASN A 1 182 ? 2.191 -8.450 -26.302 1.00 93.25 182 ASN A N 1
ATOM 1480 C CA . ASN A 1 182 ? 2.758 -7.126 -26.569 1.00 93.25 182 ASN A CA 1
ATOM 1481 C C . ASN A 1 182 ? 3.862 -7.125 -27.646 1.00 93.25 182 ASN A C 1
ATOM 1483 O O . ASN A 1 182 ? 4.636 -6.168 -27.749 1.00 93.25 182 ASN A O 1
ATOM 1487 N N . ARG A 1 183 ? 3.934 -8.158 -28.501 1.00 90.56 183 ARG A N 1
ATOM 1488 C CA . ARG A 1 183 ? 5.014 -8.353 -29.497 1.00 90.56 183 ARG A CA 1
ATOM 1489 C C . ARG A 1 183 ? 5.321 -7.105 -30.319 1.00 90.56 183 ARG A C 1
ATOM 1491 O O . ARG A 1 183 ? 6.478 -6.712 -30.453 1.00 90.56 183 ARG A O 1
ATOM 1498 N N . THR A 1 184 ? 4.291 -6.445 -30.847 1.00 91.44 184 THR A N 1
ATOM 1499 C CA . THR A 1 184 ? 4.439 -5.235 -31.674 1.00 91.44 184 THR A CA 1
ATOM 1500 C C . THR A 1 184 ? 5.147 -4.102 -30.929 1.00 91.44 184 THR A C 1
ATOM 1502 O O . THR A 1 184 ? 5.928 -3.358 -31.525 1.00 91.44 184 THR A O 1
ATOM 1505 N N . GLN A 1 185 ? 4.894 -3.957 -29.627 1.00 89.06 185 GLN A N 1
ATOM 1506 C CA . GLN A 1 185 ? 5.546 -2.952 -28.794 1.00 89.06 185 GLN A CA 1
ATOM 1507 C C . GLN A 1 185 ? 7.025 -3.282 -28.593 1.00 89.06 185 GLN A C 1
ATOM 1509 O O . GLN A 1 185 ? 7.864 -2.399 -28.771 1.00 89.06 185 GLN A O 1
ATOM 1514 N N . PHE A 1 186 ? 7.353 -4.543 -28.299 1.00 88.25 186 PHE A N 1
ATOM 1515 C CA . PHE A 1 186 ? 8.741 -4.986 -28.160 1.00 88.25 186 PHE A CA 1
ATOM 1516 C C . PHE A 1 186 ? 9.534 -4.818 -29.461 1.00 88.25 186 PHE A C 1
ATOM 1518 O O . PHE A 1 186 ? 10.637 -4.279 -29.426 1.00 88.25 186 PHE A O 1
ATOM 1525 N N . PHE A 1 187 ? 8.961 -5.154 -30.623 1.00 87.50 187 PHE A N 1
ATOM 1526 C CA . PHE A 1 187 ? 9.613 -4.903 -31.916 1.00 87.50 187 PHE A CA 1
ATOM 1527 C C . PHE A 1 187 ? 9.924 -3.420 -32.134 1.00 87.50 187 PHE A C 1
ATOM 1529 O O . PHE A 1 187 ? 11.053 -3.068 -32.474 1.00 87.50 187 PHE A O 1
ATOM 1536 N N . LYS A 1 188 ? 8.952 -2.531 -31.890 1.00 88.56 188 LYS A N 1
ATOM 1537 C CA . LYS A 1 188 ? 9.177 -1.077 -31.968 1.00 88.56 188 LYS A CA 1
ATOM 1538 C C . LYS A 1 188 ? 10.273 -0.628 -31.005 1.00 88.56 188 LYS A C 1
ATOM 1540 O O . LYS A 1 188 ? 11.094 0.217 -31.359 1.00 88.56 188 LYS A O 1
ATOM 1545 N N . LEU A 1 189 ? 10.294 -1.195 -29.800 1.00 86.81 189 LEU A N 1
ATOM 1546 C CA . LEU A 1 189 ? 11.283 -0.874 -28.783 1.00 86.81 189 LEU A CA 1
ATOM 1547 C C . LEU A 1 189 ? 12.696 -1.266 -29.226 1.00 86.81 189 LEU A C 1
ATOM 1549 O O . LEU A 1 189 ? 13.595 -0.425 -29.166 1.00 86.81 189 LEU A O 1
ATOM 1553 N N . MET A 1 190 ? 12.869 -2.488 -29.735 1.00 82.94 190 MET A N 1
ATOM 1554 C CA . MET A 1 190 ? 14.149 -2.979 -30.250 1.00 82.94 190 MET A CA 1
ATOM 1555 C C . MET A 1 190 ? 14.633 -2.154 -31.448 1.00 82.94 190 MET A C 1
ATOM 1557 O O . MET A 1 190 ? 15.770 -1.690 -31.448 1.00 82.94 190 MET A O 1
ATOM 1561 N N . MET A 1 191 ? 13.752 -1.860 -32.411 1.00 85.69 191 MET A N 1
ATOM 1562 C CA . MET A 1 191 ? 14.089 -1.036 -33.583 1.00 85.69 191 MET A CA 1
ATOM 1563 C C . MET A 1 191 ? 14.464 0.408 -33.224 1.00 85.69 191 MET A C 1
ATOM 1565 O O . MET A 1 191 ? 15.200 1.058 -33.960 1.00 85.69 191 MET A O 1
ATOM 1569 N N . SER A 1 192 ? 13.970 0.926 -32.097 1.00 84.38 192 SER A N 1
ATOM 1570 C CA . SER A 1 192 ? 14.275 2.288 -31.643 1.00 84.38 192 SER A CA 1
ATOM 1571 C C . SER A 1 192 ? 15.645 2.440 -30.970 1.00 84.38 192 SER A C 1
ATOM 1573 O O . SER A 1 192 ? 16.031 3.563 -30.649 1.00 84.38 192 SER A O 1
ATOM 1575 N N . GLY A 1 193 ? 16.348 1.337 -30.683 1.00 75.81 193 GLY A N 1
ATOM 1576 C CA . GLY A 1 193 ? 17.633 1.344 -29.971 1.00 75.81 193 GLY A CA 1
ATOM 1577 C C . GLY A 1 193 ? 17.553 1.753 -28.492 1.00 75.81 193 GLY A C 1
ATOM 1578 O O . GLY A 1 193 ? 18.575 1.850 -27.821 1.00 75.81 193 GLY A O 1
ATOM 1579 N N . LYS A 1 194 ? 16.352 1.989 -27.945 1.00 77.69 194 LYS A N 1
ATOM 1580 C CA . LYS A 1 194 ? 16.164 2.455 -26.558 1.00 77.69 194 LYS A CA 1
ATOM 1581 C C . LYS A 1 194 ? 16.373 1.370 -25.498 1.00 77.69 194 LYS A C 1
ATOM 1583 O O . LYS A 1 194 ? 16.558 1.717 -24.331 1.00 77.69 194 LYS A O 1
ATOM 1588 N N . ALA A 1 195 ? 16.354 0.093 -25.890 1.00 74.56 195 ALA A N 1
ATOM 1589 C CA . ALA A 1 195 ? 16.443 -1.065 -24.995 1.00 74.56 195 ALA A CA 1
ATOM 1590 C C . ALA A 1 195 ? 17.659 -1.010 -24.053 1.00 74.56 195 ALA A C 1
ATOM 1592 O O . ALA A 1 195 ? 17.527 -1.273 -22.863 1.00 74.56 195 ALA A O 1
ATOM 1593 N N . GLU A 1 196 ? 18.808 -0.535 -24.539 1.00 68.25 196 GLU A N 1
ATOM 1594 C CA . GLU A 1 196 ? 20.060 -0.511 -23.772 1.00 68.25 196 GLU A CA 1
ATOM 1595 C C . GLU A 1 196 ? 20.047 0.446 -22.562 1.00 68.25 196 GLU A C 1
ATOM 1597 O O . GLU A 1 196 ? 20.943 0.388 -21.721 1.00 68.25 196 GLU A O 1
ATOM 1602 N N . SER A 1 197 ? 19.060 1.346 -22.479 1.00 73.69 197 SER A N 1
ATOM 1603 C CA . SER A 1 197 ? 18.997 2.439 -21.494 1.00 73.69 197 SER A CA 1
ATOM 1604 C C . SER A 1 197 ? 17.922 2.264 -20.419 1.00 73.69 197 SER A C 1
ATOM 1606 O O . SER A 1 197 ? 17.726 3.160 -19.591 1.00 73.69 197 SER A O 1
ATOM 1608 N N . PHE A 1 198 ? 17.219 1.129 -20.413 1.00 80.44 198 PHE A N 1
ATOM 1609 C CA . PHE A 1 198 ? 16.163 0.877 -19.441 1.00 80.44 198 PHE A CA 1
ATOM 1610 C C . PHE A 1 198 ? 16.746 0.732 -18.036 1.00 80.44 198 PHE A C 1
ATOM 1612 O O . PHE A 1 198 ? 17.556 -0.149 -17.753 1.00 80.44 198 PHE A O 1
ATOM 1619 N N . LYS A 1 199 ? 16.309 1.616 -17.137 1.00 82.62 199 LYS A N 1
ATOM 1620 C CA . LYS A 1 199 ? 16.515 1.453 -15.698 1.00 82.62 199 LYS A CA 1
ATOM 1621 C C . LYS A 1 199 ? 15.417 0.556 -15.158 1.00 82.62 199 LYS A C 1
ATOM 1623 O O . LYS A 1 199 ? 14.298 0.623 -15.656 1.00 82.62 199 LYS A O 1
ATOM 1628 N N . ASP A 1 200 ? 15.737 -0.219 -14.128 1.00 84.94 200 ASP A N 1
ATOM 1629 C CA . ASP A 1 200 ? 14.747 -1.008 -13.399 1.00 84.94 200 ASP A CA 1
ATOM 1630 C C . ASP A 1 200 ? 13.663 -0.069 -12.832 1.00 84.94 200 ASP A C 1
ATOM 1632 O O . ASP A 1 200 ? 13.972 0.722 -11.933 1.00 84.94 200 ASP A O 1
ATOM 1636 N N . PRO A 1 201 ? 12.413 -0.113 -13.332 1.00 83.25 201 PRO A N 1
ATOM 1637 C CA . PRO A 1 201 ? 11.329 0.738 -12.839 1.00 83.25 201 PRO A CA 1
ATOM 1638 C C . PRO A 1 201 ? 10.977 0.418 -11.388 1.00 83.25 201 PRO A C 1
ATOM 1640 O O . PRO A 1 201 ? 10.503 1.281 -10.654 1.00 83.25 201 PRO A O 1
ATOM 1643 N N . MET A 1 202 ? 11.270 -0.809 -10.955 1.00 84.62 202 MET A N 1
ATOM 1644 C CA . MET A 1 202 ? 11.103 -1.244 -9.582 1.00 84.62 202 MET A CA 1
ATOM 1645 C C . MET A 1 202 ? 12.348 -0.972 -8.740 1.00 84.62 202 MET A C 1
ATOM 1647 O O . MET A 1 202 ? 12.319 -1.292 -7.565 1.00 84.62 202 MET A O 1
ATOM 1651 N N . ALA A 1 203 ? 13.434 -0.367 -9.241 1.00 81.38 203 ALA A N 1
ATOM 1652 C CA . ALA A 1 203 ? 14.539 0.043 -8.363 1.00 81.38 203 ALA A CA 1
ATOM 1653 C C . ALA A 1 203 ? 14.130 1.154 -7.383 1.00 81.38 203 ALA A C 1
ATOM 1655 O O . ALA A 1 203 ? 14.738 1.281 -6.319 1.00 81.38 203 ALA A O 1
ATOM 1656 N N . ASP A 1 204 ? 13.104 1.938 -7.719 1.00 81.25 204 ASP A N 1
ATOM 1657 C CA . ASP A 1 204 ? 12.542 2.939 -6.823 1.00 81.25 204 ASP A CA 1
ATOM 1658 C C . ASP A 1 204 ? 11.807 2.281 -5.642 1.00 81.25 204 ASP A C 1
ATOM 1660 O O . ASP A 1 204 ? 10.877 1.486 -5.801 1.00 81.25 204 ASP A O 1
ATOM 1664 N N . PHE A 1 205 ? 12.227 2.634 -4.428 1.00 79.12 205 PHE A N 1
ATOM 1665 C CA . PHE A 1 205 ? 11.692 2.065 -3.193 1.00 79.12 205 PHE A CA 1
ATOM 1666 C C . PHE A 1 205 ? 10.196 2.350 -3.011 1.00 79.12 205 PHE A C 1
ATOM 1668 O O . PHE A 1 205 ? 9.457 1.487 -2.535 1.00 79.12 205 PHE A O 1
ATOM 1675 N N . ASN A 1 206 ? 9.734 3.535 -3.419 1.00 79.81 206 ASN A N 1
ATOM 1676 C CA . ASN A 1 206 ? 8.328 3.918 -3.294 1.00 79.81 206 ASN A CA 1
ATOM 1677 C C . ASN A 1 206 ? 7.454 3.103 -4.251 1.00 79.81 206 ASN A C 1
ATOM 1679 O O . ASN A 1 206 ? 6.396 2.625 -3.854 1.00 79.81 206 ASN A O 1
ATOM 1683 N N . SER A 1 207 ? 7.934 2.865 -5.469 1.00 81.81 207 SER A N 1
ATOM 1684 C CA . SER A 1 207 ? 7.284 2.013 -6.465 1.00 81.81 207 SER A CA 1
ATOM 1685 C C . SER A 1 207 ? 7.142 0.564 -5.978 1.00 81.81 207 SER A C 1
ATOM 1687 O O . SER A 1 207 ? 6.048 0.001 -6.059 1.00 81.81 207 SER A O 1
ATOM 1689 N N . LYS A 1 208 ? 8.190 -0.019 -5.367 1.00 82.12 208 LYS A N 1
ATOM 1690 C CA . LYS A 1 208 ? 8.093 -1.353 -4.733 1.00 82.12 208 LYS A CA 1
ATOM 1691 C C . LYS A 1 208 ? 7.067 -1.384 -3.604 1.00 82.12 208 LYS A C 1
ATOM 1693 O O . LYS A 1 208 ? 6.257 -2.306 -3.533 1.00 82.12 208 LYS A O 1
ATOM 1698 N N . LYS A 1 209 ? 7.097 -0.385 -2.718 1.00 81.69 209 LYS A N 1
ATOM 1699 C CA . LYS A 1 209 ? 6.167 -0.309 -1.584 1.00 81.69 209 LYS A CA 1
ATOM 1700 C C . LYS A 1 209 ? 4.723 -0.170 -2.028 1.00 81.69 209 LYS A C 1
ATOM 1702 O O . LYS A 1 209 ? 3.861 -0.883 -1.525 1.00 81.69 209 LYS A O 1
ATOM 1707 N N . PHE A 1 210 ? 4.466 0.711 -2.987 1.00 86.06 210 PHE A N 1
ATOM 1708 C CA . PHE A 1 210 ? 3.151 0.865 -3.586 1.00 86.06 210 PHE A CA 1
ATOM 1709 C C . PHE A 1 210 ? 2.619 -0.465 -4.122 1.00 86.06 210 PHE A C 1
ATOM 1711 O O . PHE A 1 210 ? 1.505 -0.860 -3.780 1.00 86.06 210 PHE A O 1
ATOM 1718 N N . TYR A 1 211 ? 3.443 -1.178 -4.897 1.00 83.81 211 TYR A N 1
ATOM 1719 C CA . TYR A 1 211 ? 3.101 -2.492 -5.433 1.00 83.81 211 TYR A CA 1
ATOM 1720 C C . TYR A 1 211 ? 2.758 -3.495 -4.323 1.00 83.81 211 TYR A C 1
ATOM 1722 O O . TYR A 1 211 ? 1.736 -4.175 -4.395 1.00 83.81 211 TYR A O 1
ATOM 1730 N N . HIS A 1 212 ? 3.567 -3.540 -3.262 1.00 84.62 212 HIS A N 1
ATOM 1731 C CA . HIS A 1 212 ? 3.327 -4.417 -2.119 1.00 84.62 212 HIS A CA 1
ATOM 1732 C C . HIS A 1 212 ? 1.983 -4.133 -1.426 1.00 84.62 212 HIS A C 1
ATOM 1734 O O . HIS A 1 212 ? 1.205 -5.063 -1.190 1.00 84.62 212 HIS A O 1
ATOM 1740 N N . TYR A 1 213 ? 1.678 -2.865 -1.134 1.00 87.56 213 TYR A N 1
ATOM 1741 C CA . TYR A 1 213 ? 0.394 -2.489 -0.535 1.00 87.56 213 TYR A CA 1
ATOM 1742 C C . TYR A 1 213 ? -0.780 -2.827 -1.450 1.00 87.56 213 TYR A C 1
ATOM 1744 O O . TYR A 1 213 ? -1.770 -3.389 -0.984 1.00 87.56 213 TYR A O 1
ATOM 1752 N N . TYR A 1 214 ? -0.666 -2.501 -2.740 1.00 88.38 214 TYR A N 1
ATOM 1753 C CA . TYR A 1 214 ? -1.712 -2.758 -3.722 1.00 88.38 214 TYR A CA 1
ATOM 1754 C C . TYR A 1 214 ? -2.042 -4.251 -3.805 1.00 88.38 214 TYR A C 1
ATOM 1756 O O . TYR A 1 214 ? -3.198 -4.628 -3.618 1.00 88.38 214 TYR A O 1
ATOM 1764 N N . LEU A 1 215 ? -1.026 -5.101 -3.995 1.00 86.25 215 LEU A N 1
ATOM 1765 C CA . LEU A 1 215 ? -1.215 -6.550 -4.033 1.00 86.25 215 LEU A CA 1
ATOM 1766 C C . LEU A 1 215 ? -1.811 -7.083 -2.739 1.00 86.25 215 LEU A C 1
ATOM 1768 O O . LEU A 1 215 ? -2.724 -7.897 -2.779 1.00 86.25 215 LEU A O 1
ATOM 1772 N N . THR A 1 216 ? -1.311 -6.626 -1.590 1.00 88.44 216 THR A N 1
ATOM 1773 C CA . THR A 1 216 ? -1.822 -7.092 -0.299 1.00 88.44 216 THR A CA 1
ATOM 1774 C C . THR A 1 216 ? -3.309 -6.763 -0.162 1.00 88.44 216 THR A C 1
ATOM 1776 O O . THR A 1 216 ? -4.082 -7.608 0.278 1.00 88.44 216 THR A O 1
ATOM 1779 N N . LEU A 1 217 ? -3.738 -5.565 -0.566 1.00 90.12 217 LEU A N 1
ATOM 1780 C CA . LEU A 1 217 ? -5.149 -5.177 -0.532 1.00 90.12 217 LEU A CA 1
ATOM 1781 C C . LEU A 1 217 ? -6.003 -5.959 -1.538 1.00 90.12 217 LEU A C 1
ATOM 1783 O O . LEU A 1 217 ? -7.108 -6.374 -1.188 1.00 90.12 217 LEU A O 1
ATOM 1787 N N . GLU A 1 218 ? -5.505 -6.190 -2.754 1.00 88.25 218 GLU A N 1
ATOM 1788 C CA . GLU A 1 218 ? -6.189 -7.015 -3.758 1.00 88.25 218 GLU A CA 1
ATOM 1789 C C . GLU A 1 218 ? -6.312 -8.477 -3.308 1.00 88.25 218 GLU A C 1
ATOM 1791 O O . GLU A 1 218 ? -7.387 -9.060 -3.418 1.00 88.25 218 GLU A O 1
ATOM 1796 N N . GLU A 1 219 ? -5.273 -9.062 -2.708 1.00 87.56 219 GLU A N 1
ATOM 1797 C CA . GLU A 1 219 ? -5.331 -10.401 -2.108 1.00 87.56 219 GLU A CA 1
ATOM 1798 C C . GLU A 1 219 ? -6.431 -10.474 -1.041 1.00 87.56 219 GLU A C 1
ATOM 1800 O O . GLU A 1 219 ? -7.287 -11.358 -1.097 1.00 87.56 219 GLU A O 1
ATOM 1805 N N . GLN A 1 220 ? -6.475 -9.509 -0.113 1.00 87.44 220 GLN A N 1
ATOM 1806 C CA . GLN A 1 220 ? -7.526 -9.460 0.911 1.00 87.44 220 GLN A CA 1
ATOM 1807 C C . GLN A 1 220 ? -8.924 -9.312 0.295 1.00 87.44 220 GLN A C 1
ATOM 1809 O O . GLN A 1 220 ? -9.864 -9.980 0.727 1.00 87.44 220 GLN A O 1
ATOM 1814 N N . ARG A 1 221 ? -9.072 -8.484 -0.743 1.00 87.00 221 ARG A N 1
ATOM 1815 C CA . ARG A 1 221 ? -10.333 -8.303 -1.472 1.00 87.00 221 ARG A CA 1
ATOM 1816 C C . ARG A 1 221 ? -10.772 -9.580 -2.196 1.00 87.00 221 ARG A C 1
ATOM 1818 O O . ARG A 1 221 ? -11.945 -9.942 -2.142 1.00 87.00 221 ARG A O 1
ATOM 1825 N N . ASN A 1 222 ? -9.848 -10.281 -2.844 1.00 83.81 222 ASN A N 1
ATOM 1826 C CA . ASN A 1 222 ? -10.138 -11.495 -3.603 1.00 83.81 222 ASN A CA 1
ATOM 1827 C C . ASN A 1 222 ? -10.478 -12.671 -2.689 1.00 83.81 222 ASN A C 1
ATOM 1829 O O . ASN A 1 222 ? -11.461 -13.362 -2.944 1.00 83.81 222 ASN A O 1
ATOM 1833 N N . MET A 1 223 ? -9.764 -12.842 -1.570 1.00 81.12 223 MET A N 1
ATOM 1834 C CA . MET A 1 223 ? -10.130 -13.823 -0.538 1.00 81.12 223 MET A CA 1
ATOM 1835 C C . MET A 1 223 ? -11.568 -13.614 -0.038 1.00 81.12 223 MET A C 1
ATOM 1837 O O . MET A 1 223 ? -12.287 -14.577 0.232 1.00 81.12 223 MET A O 1
ATOM 1841 N N . MET A 1 224 ? -12.019 -12.359 0.043 1.00 75.31 224 MET A N 1
ATOM 1842 C CA . MET A 1 224 ? -13.388 -12.032 0.437 1.00 75.31 224 MET A CA 1
ATOM 1843 C C . MET A 1 224 ? -14.424 -12.393 -0.632 1.00 75.31 224 MET A C 1
ATOM 1845 O O . MET A 1 224 ? -15.479 -12.915 -0.276 1.00 75.31 224 MET A O 1
ATOM 1849 N N . ASN A 1 225 ? -14.122 -12.168 -1.913 1.00 72.94 225 ASN A N 1
ATOM 1850 C CA . ASN A 1 225 ? -15.010 -12.531 -3.021 1.00 72.94 225 ASN A CA 1
ATOM 1851 C C . ASN A 1 225 ? -15.121 -14.061 -3.182 1.00 72.94 225 ASN A C 1
ATOM 1853 O O . ASN A 1 225 ? -16.221 -14.587 -3.355 1.00 72.94 225 ASN A O 1
ATOM 1857 N N . SER A 1 226 ? -14.008 -14.791 -3.053 1.00 62.47 226 SER A N 1
ATOM 1858 C CA . SER A 1 226 ? -13.984 -16.259 -3.149 1.00 62.47 226 SER A CA 1
ATOM 1859 C C . SER A 1 226 ? -14.711 -16.936 -1.982 1.00 62.47 226 SER A C 1
ATOM 1861 O O . SER A 1 226 ? -15.485 -17.866 -2.198 1.00 62.47 226 SER A O 1
ATOM 1863 N N . SER A 1 227 ? -14.570 -16.414 -0.755 1.00 58.16 227 SER A N 1
ATOM 1864 C CA . SER A 1 227 ? -15.316 -16.910 0.417 1.00 58.16 227 SER A CA 1
ATOM 1865 C C . SER A 1 227 ? -16.836 -16.714 0.283 1.00 58.16 227 SER A C 1
ATOM 1867 O O . SER A 1 227 ? -17.627 -17.435 0.894 1.00 58.16 227 SER A O 1
ATOM 1869 N N . GLN A 1 228 ? -17.268 -15.748 -0.531 1.00 52.38 228 GLN A N 1
ATOM 1870 C CA . GLN A 1 228 ? -18.675 -15.514 -0.843 1.00 52.38 228 GLN A CA 1
ATOM 1871 C C . GLN A 1 228 ? -19.185 -16.494 -1.908 1.00 52.38 228 GLN A C 1
ATOM 1873 O O . GLN A 1 228 ? -20.292 -17.015 -1.766 1.00 52.38 228 GLN A O 1
ATOM 1878 N N . ALA A 1 229 ? -18.367 -16.811 -2.917 1.00 47.91 229 ALA A N 1
ATOM 1879 C CA . ALA A 1 229 ? -18.684 -17.836 -3.909 1.00 47.91 229 ALA A CA 1
ATOM 1880 C C . ALA A 1 229 ? -18.909 -19.201 -3.235 1.00 47.91 229 ALA A C 1
ATOM 1882 O O . ALA A 1 229 ? -19.970 -19.794 -3.409 1.00 47.91 229 ALA A O 1
ATOM 1883 N N . GLU A 1 230 ? -17.998 -19.639 -2.362 1.00 45.47 230 GLU A N 1
ATOM 1884 C CA . GLU A 1 230 ? -18.112 -20.920 -1.642 1.00 45.47 230 GLU A CA 1
ATOM 1885 C C . GLU A 1 230 ? -19.351 -21.000 -0.729 1.00 45.47 230 GLU A C 1
ATOM 1887 O O . GLU A 1 230 ? -20.020 -22.032 -0.675 1.00 45.47 230 GLU A O 1
ATOM 1892 N N . LYS A 1 231 ? -19.731 -19.899 -0.063 1.00 45.94 231 LYS A N 1
ATOM 1893 C CA . LYS A 1 231 ? -20.968 -19.834 0.744 1.00 45.94 231 LYS A CA 1
ATOM 1894 C C . LYS A 1 231 ? -22.244 -19.833 -0.094 1.00 45.94 231 LYS A C 1
ATOM 1896 O O . LYS A 1 231 ? -23.288 -20.254 0.396 1.00 45.94 231 LYS A O 1
ATOM 1901 N N . THR A 1 232 ? -22.178 -19.347 -1.331 1.00 45.47 232 THR A N 1
ATOM 1902 C CA . THR A 1 232 ? -23.333 -19.341 -2.234 1.00 45.47 232 THR A CA 1
ATOM 1903 C C . THR A 1 232 ? -23.581 -20.745 -2.783 1.00 45.47 232 THR A C 1
ATOM 1905 O O . THR A 1 232 ? -24.724 -21.181 -2.796 1.00 45.47 232 THR A O 1
ATOM 1908 N N . TYR A 1 233 ? -22.529 -21.502 -3.119 1.00 37.88 233 TYR A N 1
ATOM 1909 C CA . TYR A 1 233 ? -22.668 -22.894 -3.569 1.00 37.88 233 TYR A CA 1
ATOM 1910 C C . TYR A 1 233 ? -23.202 -23.831 -2.472 1.00 37.88 233 TYR A C 1
ATOM 1912 O O . TYR A 1 233 ? -24.089 -24.635 -2.739 1.00 37.88 233 TYR A O 1
ATOM 1920 N N . LEU A 1 234 ? -22.772 -23.666 -1.216 1.00 41.25 234 LEU A N 1
ATOM 1921 C CA . LEU A 1 234 ? -23.265 -24.476 -0.087 1.00 41.25 234 LEU A CA 1
ATOM 1922 C C . LEU A 1 234 ? -24.732 -24.210 0.303 1.00 41.25 234 LEU A C 1
ATOM 1924 O O . LEU A 1 234 ? -25.339 -25.036 0.982 1.00 41.25 234 LEU A O 1
ATOM 1928 N N . ASN A 1 235 ? -25.309 -23.078 -0.113 1.00 39.75 235 ASN A N 1
ATOM 1929 C CA . ASN A 1 235 ? -26.714 -22.738 0.141 1.00 39.75 235 ASN A CA 1
ATOM 1930 C C . ASN A 1 235 ? -27.652 -23.088 -1.027 1.00 39.75 235 ASN A C 1
ATOM 1932 O O . ASN A 1 235 ? -28.856 -22.886 -0.901 1.00 39.75 235 ASN A O 1
ATOM 1936 N N . VAL A 1 236 ? -27.127 -23.594 -2.147 1.00 45.19 236 VAL A N 1
ATOM 1937 C CA . VAL A 1 236 ? -27.931 -24.057 -3.294 1.00 45.19 236 VAL A CA 1
ATOM 1938 C C . VAL A 1 236 ? -28.129 -25.584 -3.265 1.00 45.19 236 VAL A C 1
ATOM 1940 O O . VAL A 1 236 ? -29.019 -26.097 -3.934 1.00 45.19 236 VAL A O 1
ATOM 1943 N N . GLU A 1 237 ? -27.374 -26.311 -2.434 1.00 39.66 237 GLU A N 1
ATOM 1944 C CA . GLU A 1 237 ? -27.490 -27.771 -2.251 1.00 39.66 237 GLU A CA 1
ATOM 1945 C C . GLU A 1 237 ? -28.275 -28.197 -0.987 1.00 39.66 237 GLU A C 1
ATOM 1947 O O . GLU A 1 237 ? -28.075 -29.301 -0.478 1.00 39.66 237 GLU A O 1
ATOM 1952 N N . ARG A 1 238 ? -29.171 -27.354 -0.453 1.00 35.97 238 ARG A N 1
ATOM 1953 C CA . ARG A 1 238 ? -30.074 -27.726 0.654 1.00 35.97 238 ARG A CA 1
ATOM 1954 C C . ARG A 1 238 ? -31.541 -27.535 0.315 1.00 35.97 238 ARG A C 1
ATOM 1956 O O . ARG A 1 238 ? -31.880 -26.452 -0.206 1.00 35.97 238 ARG A O 1
#